Protein AF-A0A9P6SZC8-F1 (afdb_monomer_lite)

Structure (mmCIF, N/CA/C/O backbone):
data_AF-A0A9P6SZC8-F1
#
_entry.id   AF-A0A9P6SZC8-F1
#
loop_
_atom_site.group_PDB
_atom_site.id
_atom_site.type_symbol
_atom_site.label_atom_id
_atom_site.label_alt_id
_atom_site.label_comp_id
_atom_site.label_asym_id
_atom_site.label_entity_id
_atom_site.label_seq_id
_atom_site.pdbx_PDB_ins_code
_atom_site.Cartn_x
_atom_site.Cartn_y
_atom_site.Cartn_z
_atom_site.occupancy
_atom_site.B_iso_or_equiv
_atom_site.auth_seq_id
_atom_site.auth_comp_id
_atom_site.auth_asym_id
_atom_site.auth_atom_id
_atom_site.pdbx_PDB_model_num
ATOM 1 N N . MET A 1 1 ? -13.248 -39.095 16.289 1.00 42.41 1 MET A N 1
ATOM 2 C CA . MET A 1 1 ? -14.103 -38.021 16.845 1.00 42.41 1 MET A CA 1
ATOM 3 C C . MET A 1 1 ? -13.452 -36.671 16.579 1.00 42.41 1 MET A C 1
ATOM 5 O O . MET A 1 1 ? -12.540 -36.272 17.293 1.00 42.41 1 MET A O 1
ATOM 9 N N . THR A 1 2 ? -13.858 -35.987 15.513 1.00 51.94 2 THR A N 1
ATOM 10 C CA . THR A 1 2 ? -13.395 -34.629 15.197 1.00 51.94 2 THR A CA 1
ATOM 11 C C . THR A 1 2 ? -14.067 -33.643 16.148 1.00 51.94 2 THR A C 1
ATOM 13 O O . THR A 1 2 ? -15.279 -33.448 16.085 1.00 51.94 2 THR A O 1
ATOM 16 N N . LYS A 1 3 ? -13.295 -33.041 17.061 1.00 58.94 3 LYS A N 1
ATOM 17 C CA . LYS A 1 3 ? -13.777 -31.956 17.925 1.00 58.94 3 LYS A CA 1
ATOM 18 C C . LYS A 1 3 ? -14.206 -30.800 17.020 1.00 58.94 3 LYS A C 1
ATOM 20 O O . LYS A 1 3 ? -13.352 -30.184 16.386 1.00 58.94 3 LYS A O 1
ATOM 25 N N . GLN A 1 4 ? -15.507 -30.530 16.928 1.00 57.62 4 GLN A N 1
ATOM 26 C CA . GLN A 1 4 ? -15.998 -29.333 16.250 1.00 57.62 4 GLN A CA 1
ATOM 27 C C . GLN A 1 4 ? -15.396 -28.120 16.965 1.00 57.62 4 GLN A C 1
ATOM 29 O O . GLN A 1 4 ? -15.674 -27.883 18.143 1.00 57.62 4 GLN A O 1
ATOM 34 N N . LYS A 1 5 ? -14.501 -27.397 16.282 1.00 70.44 5 LYS A N 1
ATOM 35 C CA . LYS A 1 5 ? -13.955 -26.139 16.792 1.00 70.44 5 LYS A CA 1
ATOM 36 C C . LYS A 1 5 ? -15.124 -25.165 16.895 1.00 70.44 5 LYS A C 1
ATOM 38 O O . LYS A 1 5 ? -15.674 -24.767 15.875 1.00 70.44 5 LYS A O 1
ATOM 43 N N . LYS A 1 6 ? -15.529 -24.834 18.123 1.00 78.12 6 LYS A N 1
ATOM 44 C CA . LYS A 1 6 ? -16.537 -23.799 18.361 1.00 78.12 6 LYS A CA 1
ATOM 45 C C . LYS A 1 6 ? -16.001 -22.484 17.809 1.00 78.12 6 LYS A C 1
ATOM 47 O O . LYS A 1 6 ? -14.906 -22.067 18.184 1.00 78.12 6 LYS A O 1
ATOM 52 N N . THR A 1 7 ? -16.760 -21.870 16.913 1.00 82.38 7 THR A N 1
ATOM 53 C CA . THR A 1 7 ? -16.445 -20.550 16.375 1.00 82.38 7 THR A CA 1
ATOM 54 C C . THR A 1 7 ? -16.463 -19.544 17.527 1.00 82.38 7 THR A C 1
ATOM 56 O O . THR A 1 7 ? -17.431 -19.542 18.295 1.00 82.38 7 THR A O 1
ATOM 59 N N . PRO A 1 8 ? -15.418 -18.720 17.699 1.00 86.69 8 PRO A N 1
ATOM 60 C CA . PRO A 1 8 ? -15.398 -17.724 18.760 1.00 86.69 8 PRO A CA 1
ATOM 61 C C . PRO A 1 8 ? -16.578 -16.756 18.643 1.00 86.69 8 PRO A C 1
ATOM 63 O O . PRO A 1 8 ? -16.976 -16.376 17.541 1.00 86.69 8 PRO A O 1
ATOM 66 N N . GLN A 1 9 ? -17.133 -16.335 19.781 1.00 88.00 9 GLN A N 1
ATOM 67 C CA . GLN A 1 9 ? -18.348 -15.510 19.838 1.00 88.00 9 GLN A CA 1
ATOM 68 C C . GLN A 1 9 ? -18.196 -14.153 19.127 1.00 88.00 9 GLN A C 1
ATOM 70 O O . GLN A 1 9 ? -19.183 -13.564 18.692 1.00 88.00 9 GLN A O 1
ATOM 75 N N . TRP A 1 10 ? -16.965 -13.665 18.986 1.00 91.75 10 TRP A N 1
ATOM 76 C CA . TRP A 1 10 ? -16.650 -12.402 18.332 1.00 91.75 10 TRP A CA 1
ATOM 77 C C . TRP A 1 10 ? -16.627 -12.474 16.797 1.00 91.75 10 TRP A C 1
ATOM 79 O O . TRP A 1 10 ? -16.791 -11.442 16.150 1.00 91.75 10 TRP A O 1
ATOM 89 N N . TYR A 1 11 ? -16.478 -13.661 16.195 1.00 90.81 11 TYR A N 1
ATOM 90 C CA . TYR A 1 11 ? -16.339 -13.818 14.736 1.00 90.81 11 TYR A CA 1
ATOM 91 C C . TYR A 1 11 ? -17.471 -13.160 13.926 1.00 90.81 11 TYR A C 1
ATOM 93 O O . TYR A 1 11 ? -17.174 -12.435 12.979 1.00 90.81 11 TYR A O 1
ATOM 101 N N . PRO A 1 12 ? -18.767 -13.336 14.264 1.00 91.06 12 PRO A N 1
ATOM 102 C CA . PRO A 1 12 ? -19.846 -12.725 13.487 1.00 91.06 12 PRO A CA 1
ATOM 103 C C . PRO A 1 12 ? -19.770 -11.195 13.425 1.00 91.06 12 PRO A C 1
ATOM 105 O O . PRO A 1 12 ? -20.182 -10.597 12.435 1.00 91.06 12 PRO A O 1
ATOM 108 N N . GLY A 1 13 ? -19.215 -10.558 14.462 1.00 87.50 13 GLY A N 1
ATOM 109 C CA . GLY A 1 13 ? -19.074 -9.104 14.535 1.00 87.50 13 GLY A CA 1
ATOM 110 C C . GLY A 1 13 ? -18.002 -8.530 13.605 1.00 87.50 13 GLY A C 1
ATOM 111 O O . GLY A 1 13 ? -18.011 -7.326 13.362 1.00 87.50 13 GLY A O 1
ATOM 112 N N . THR A 1 14 ? -17.099 -9.360 13.073 1.00 92.12 14 THR A N 1
ATOM 113 C CA . THR A 1 14 ? -16.029 -8.928 12.159 1.00 92.12 14 THR A CA 1
ATOM 114 C C . THR A 1 14 ? -16.310 -9.256 10.692 1.00 92.12 14 THR A C 1
ATOM 116 O O . THR A 1 14 ? -15.631 -8.723 9.819 1.00 92.12 14 THR A O 1
ATOM 119 N N . LEU A 1 15 ? -17.337 -10.063 10.393 1.00 92.94 15 LEU A N 1
ATOM 120 C CA . LEU A 1 15 ? -17.690 -10.469 9.023 1.00 92.94 15 LEU A CA 1
ATOM 121 C C . LEU A 1 15 ? -18.067 -9.296 8.112 1.00 92.94 15 LEU A C 1
ATOM 123 O O . LEU A 1 15 ? -17.792 -9.335 6.918 1.00 92.94 15 LEU A O 1
ATOM 127 N N . ASN A 1 16 ? -18.683 -8.258 8.679 1.00 90.81 16 ASN A N 1
ATOM 128 C CA . ASN A 1 16 ? -19.142 -7.085 7.932 1.00 90.81 16 ASN A CA 1
ATOM 129 C C . ASN A 1 16 ? -18.084 -5.975 7.850 1.00 90.81 16 ASN A C 1
ATOM 131 O O . ASN A 1 16 ? -18.367 -4.892 7.340 1.00 90.81 16 ASN A O 1
ATOM 135 N N . LEU A 1 17 ? -16.886 -6.206 8.396 1.00 94.88 17 LEU A N 1
ATOM 136 C CA . LEU A 1 17 ? -15.803 -5.238 8.319 1.00 94.88 17 LEU A CA 1
ATOM 137 C C . LEU A 1 17 ? -15.155 -5.265 6.931 1.00 94.88 17 LEU A C 1
ATOM 139 O O . LEU A 1 17 ? -15.055 -6.328 6.309 1.00 94.88 17 LEU A O 1
ATOM 143 N N . PRO A 1 18 ? -14.651 -4.117 6.455 1.00 94.06 18 PRO A N 1
ATOM 144 C CA . PRO A 1 18 ? -13.810 -4.107 5.271 1.00 94.06 18 PRO A CA 1
ATOM 145 C C . PRO A 1 18 ? -12.584 -4.990 5.509 1.00 94.06 18 PRO A C 1
ATOM 147 O O . PRO A 1 18 ? -12.016 -5.005 6.602 1.00 94.06 18 PRO A O 1
ATOM 150 N N . ASN A 1 19 ? -12.210 -5.766 4.491 1.00 94.06 19 ASN A N 1
ATOM 151 C CA . ASN A 1 19 ? -11.124 -6.744 4.575 1.00 94.06 19 ASN A CA 1
ATOM 152 C C . ASN A 1 19 ? -11.273 -7.697 5.780 1.00 94.06 19 ASN A C 1
ATOM 154 O O . ASN A 1 19 ? -10.295 -8.018 6.458 1.00 94.06 19 ASN A O 1
ATOM 158 N N . ALA A 1 20 ? -12.504 -8.177 6.027 1.00 94.94 20 ALA A N 1
ATOM 159 C CA . ALA A 1 20 ? -12.869 -9.096 7.114 1.00 94.94 20 ALA A CA 1
ATOM 160 C C . ALA A 1 20 ? -11.879 -10.261 7.305 1.00 94.94 20 ALA A C 1
ATOM 162 O O . ALA A 1 20 ? -11.627 -10.689 8.428 1.00 94.94 20 ALA A O 1
ATOM 163 N N . GLN A 1 21 ? -11.272 -10.737 6.215 1.00 96.00 21 GLN A N 1
ATOM 164 C CA . GLN A 1 21 ? -10.255 -11.792 6.197 1.00 96.00 21 GLN A CA 1
ATOM 165 C C . GLN A 1 21 ? -9.099 -11.534 7.177 1.00 96.00 21 GLN A C 1
ATOM 167 O O . GLN A 1 21 ? -8.671 -12.470 7.848 1.00 96.00 21 GLN A O 1
ATOM 172 N N . TYR A 1 22 ? -8.643 -10.284 7.321 1.00 96.75 22 TYR A N 1
ATOM 173 C CA . TYR A 1 22 ? -7.619 -9.921 8.304 1.00 96.75 22 TYR A CA 1
ATOM 174 C C . TYR A 1 22 ? -8.085 -10.258 9.725 1.00 96.75 22 TYR A C 1
ATOM 176 O O . TYR A 1 22 ? -7.421 -10.996 10.452 1.00 96.75 22 TYR A O 1
ATOM 184 N N . PHE A 1 23 ? -9.269 -9.778 10.102 1.00 95.81 23 PHE A N 1
ATOM 185 C CA . PHE A 1 23 ? -9.812 -9.958 11.446 1.00 95.81 23 PHE A CA 1
ATOM 186 C C . PHE A 1 23 ? -10.148 -11.421 11.744 1.00 95.81 23 PHE A C 1
ATOM 188 O O . PHE A 1 23 ? -9.949 -11.884 12.862 1.00 95.81 23 PHE A O 1
ATOM 195 N N . LEU A 1 24 ? -10.624 -12.161 10.742 1.00 93.75 24 LEU A N 1
ATOM 196 C CA . LEU A 1 24 ? -10.920 -13.591 10.855 1.00 93.75 24 LEU A CA 1
ATOM 197 C C . LEU A 1 24 ? -9.653 -14.450 10.953 1.00 93.75 24 LEU A C 1
ATOM 199 O O . LEU A 1 24 ? -9.710 -15.557 11.481 1.00 93.75 24 LEU A O 1
ATOM 203 N N . SER A 1 25 ? -8.517 -13.958 10.449 1.00 93.06 25 SER A N 1
ATOM 204 C CA . SER A 1 25 ? -7.229 -14.653 10.559 1.00 93.06 25 SER A CA 1
ATOM 205 C C . SER A 1 25 ? -6.593 -14.532 11.948 1.00 93.06 25 SER A C 1
ATOM 207 O O . SER A 1 25 ? -5.746 -15.352 12.310 1.00 93.06 25 SER A O 1
ATOM 209 N N . ALA A 1 26 ? -7.006 -13.539 12.742 1.00 92.00 26 ALA A N 1
ATOM 210 C CA . ALA A 1 26 ? -6.496 -13.354 14.092 1.00 92.00 26 ALA A CA 1
ATOM 211 C C . ALA A 1 26 ? -7.027 -14.430 15.049 1.00 92.00 26 ALA A C 1
ATOM 213 O O . ALA A 1 26 ? -8.151 -14.925 14.923 1.00 92.00 26 ALA A O 1
ATOM 214 N N . LYS A 1 27 ? -6.213 -14.770 16.052 1.00 90.94 27 LYS A N 1
ATOM 215 C CA . LYS A 1 27 ? -6.625 -15.688 17.122 1.00 90.94 27 LYS A CA 1
ATOM 216 C C . LYS A 1 27 ? -7.455 -14.970 18.183 1.00 90.94 27 LYS A C 1
ATOM 218 O O . LYS A 1 27 ? -8.391 -15.567 18.710 1.00 90.94 27 LYS A O 1
ATOM 223 N N . ASP A 1 28 ? -7.122 -13.712 18.463 1.00 94.12 28 ASP A N 1
ATOM 224 C CA . ASP A 1 28 ? -7.756 -12.870 19.476 1.00 94.12 28 ASP A CA 1
ATOM 225 C C . ASP A 1 28 ? -7.985 -11.448 18.911 1.00 94.12 28 ASP A C 1
ATOM 227 O O . ASP A 1 28 ? -7.092 -10.903 18.255 1.00 94.12 28 ASP A O 1
ATOM 231 N N . PRO A 1 29 ? -9.139 -10.795 19.162 1.00 95.12 29 PRO A N 1
ATOM 232 C CA . PRO A 1 29 ? -9.355 -9.383 18.834 1.00 95.12 29 PRO A CA 1
ATOM 233 C C . PRO A 1 29 ? -8.318 -8.410 19.415 1.00 95.12 29 PRO A C 1
ATOM 235 O O . PRO A 1 29 ? -8.142 -7.293 18.916 1.00 95.12 29 PRO A O 1
ATOM 238 N N . ARG A 1 30 ? -7.616 -8.808 20.478 1.00 94.62 30 ARG A N 1
ATOM 239 C CA . ARG A 1 30 ? -6.494 -8.054 21.052 1.00 94.62 30 ARG A CA 1
ATOM 240 C C . ARG A 1 30 ? -5.298 -7.957 20.107 1.00 94.62 30 ARG A C 1
ATOM 242 O O . ARG A 1 30 ? -4.541 -6.997 20.224 1.00 94.62 30 ARG A O 1
ATOM 249 N N . ASP A 1 31 ? -5.180 -8.868 19.145 1.00 95.81 31 ASP A N 1
ATOM 250 C CA . ASP A 1 31 ? -4.096 -8.886 18.159 1.00 95.81 31 ASP A CA 1
ATOM 251 C C . ASP A 1 31 ? -4.341 -7.925 16.985 1.00 95.81 31 ASP A C 1
ATOM 253 O O . ASP A 1 31 ? -3.455 -7.718 16.157 1.00 95.81 31 ASP A O 1
ATOM 257 N N . PHE A 1 32 ? -5.531 -7.319 16.885 1.00 97.00 32 PHE A N 1
ATOM 258 C CA . PHE A 1 32 ? -5.810 -6.346 15.830 1.00 97.00 32 PHE A CA 1
ATOM 259 C C . PHE A 1 32 ? -4.865 -5.144 15.956 1.00 97.00 32 PHE A C 1
ATOM 261 O O . PHE A 1 32 ? -4.759 -4.528 17.012 1.00 97.00 32 PHE A O 1
ATOM 268 N N . ASP A 1 33 ? -4.191 -4.764 14.882 1.00 96.81 33 ASP A N 1
ATOM 269 C CA . ASP A 1 33 ? -3.285 -3.619 14.864 1.00 96.81 33 ASP A CA 1
ATOM 270 C C . ASP A 1 33 ? -3.337 -2.969 13.484 1.00 96.81 33 ASP A C 1
ATOM 272 O O . ASP A 1 33 ? -3.436 -3.649 12.464 1.00 96.81 33 ASP A O 1
ATOM 276 N N . TYR A 1 34 ? -3.298 -1.638 13.441 1.00 96.88 34 TYR A N 1
ATOM 277 C CA . TYR A 1 34 ? -3.428 -0.926 12.174 1.00 96.88 34 TYR A CA 1
ATOM 278 C C . TYR A 1 34 ? -2.242 -1.172 11.238 1.00 96.88 34 TYR A C 1
ATOM 280 O O . TYR A 1 34 ? -2.439 -1.323 10.040 1.00 96.88 34 TYR A O 1
ATOM 288 N N . VAL A 1 35 ? -1.013 -1.247 11.750 1.00 96.56 35 VAL A N 1
ATOM 289 C CA . VAL A 1 35 ? 0.167 -1.514 10.916 1.00 96.56 35 VAL A CA 1
ATOM 290 C C . VAL A 1 35 ? 0.140 -2.956 10.410 1.00 96.56 35 VAL A C 1
ATOM 292 O O . VAL A 1 35 ? 0.442 -3.203 9.241 1.00 96.56 35 VAL A O 1
ATOM 295 N N . ALA A 1 36 ? -0.301 -3.905 11.241 1.00 96.62 36 ALA A N 1
ATOM 296 C CA . ALA A 1 36 ? -0.519 -5.284 10.803 1.00 96.62 36 ALA A CA 1
ATOM 297 C C . ALA A 1 36 ? -1.624 -5.378 9.732 1.00 96.62 36 ALA A C 1
ATOM 299 O O . ALA A 1 36 ? -1.456 -6.078 8.735 1.00 96.62 36 ALA A O 1
ATOM 300 N N . TYR A 1 37 ? -2.715 -4.622 9.891 1.00 97.12 37 TYR A N 1
ATOM 301 C CA . TYR A 1 37 ? -3.777 -4.496 8.891 1.00 97.12 37 TYR A CA 1
ATOM 302 C C . TYR A 1 37 ? -3.253 -3.938 7.561 1.00 97.12 37 TYR A C 1
ATOM 304 O O . TYR A 1 37 ? -3.511 -4.512 6.505 1.00 97.12 37 TYR A O 1
ATOM 312 N N . LEU A 1 38 ? -2.455 -2.867 7.605 1.00 96.81 38 LEU A N 1
ATOM 313 C CA . LEU A 1 38 ? -1.814 -2.296 6.418 1.00 96.81 38 LEU A CA 1
ATOM 314 C C . LEU A 1 38 ? -0.877 -3.297 5.733 1.00 96.81 38 LEU A C 1
ATOM 316 O O . LEU A 1 38 ? -0.875 -3.415 4.512 1.00 96.81 38 LEU A O 1
ATOM 320 N N . THR A 1 39 ? -0.122 -4.064 6.515 1.00 96.00 39 THR A N 1
ATOM 321 C CA . THR A 1 39 ? 0.760 -5.115 5.988 1.00 96.00 39 THR A CA 1
ATOM 322 C C . THR A 1 39 ? -0.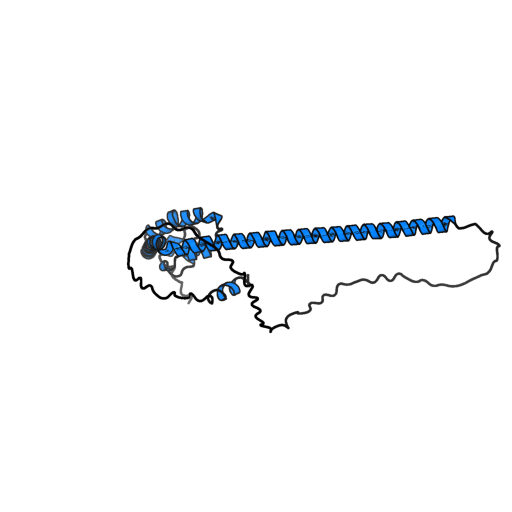036 -6.231 5.304 1.00 96.00 39 THR A C 1
ATOM 324 O O . THR A 1 39 ? 0.411 -6.777 4.296 1.00 96.00 39 THR A O 1
ATOM 327 N N . PHE A 1 40 ? -1.229 -6.553 5.815 1.00 96.69 40 PHE A N 1
ATOM 328 C CA . PHE A 1 40 ? -2.114 -7.558 5.231 1.00 96.69 40 PHE A CA 1
ATOM 329 C C . PHE A 1 40 ? -2.716 -7.101 3.897 1.00 96.69 40 PHE A C 1
ATOM 331 O O . PHE A 1 40 ? -2.636 -7.835 2.914 1.00 96.69 40 PHE A O 1
ATOM 338 N N . ILE A 1 41 ? -3.295 -5.895 3.843 1.00 96.00 41 ILE A N 1
ATOM 339 C CA . ILE A 1 41 ? -3.987 -5.412 2.634 1.00 96.00 41 ILE A CA 1
ATOM 340 C C . ILE A 1 41 ? -3.024 -4.904 1.551 1.00 96.00 41 ILE A C 1
ATOM 342 O O . ILE A 1 41 ? -3.441 -4.761 0.406 1.00 96.00 41 ILE A O 1
ATOM 346 N N . LYS A 1 42 ? -1.760 -4.620 1.909 1.00 95.94 42 LYS A N 1
ATOM 347 C CA . LYS A 1 42 ? -0.704 -4.116 1.011 1.00 95.94 42 LYS A CA 1
ATOM 348 C C . LYS A 1 42 ? -1.182 -2.931 0.151 1.00 95.94 42 LYS A C 1
ATOM 350 O O . LYS A 1 42 ? -1.216 -3.037 -1.076 1.00 95.94 42 LYS A O 1
ATOM 355 N N . PRO A 1 43 ? -1.598 -1.814 0.773 1.00 96.94 43 PRO A N 1
ATOM 356 C CA . PRO A 1 43 ? -2.093 -0.672 0.025 1.00 96.94 43 PRO A CA 1
ATOM 357 C C . PRO A 1 43 ? -0.939 0.012 -0.711 1.00 96.94 43 PRO A C 1
ATOM 359 O O . PRO A 1 43 ? 0.222 -0.148 -0.339 1.00 96.94 43 PRO A O 1
ATOM 362 N N . SER A 1 44 ? -1.277 0.837 -1.697 1.00 96.88 44 SER A N 1
ATOM 363 C CA . SER A 1 44 ? -0.335 1.804 -2.263 1.00 96.88 44 SER A CA 1
ATOM 364 C C . SER A 1 44 ? -0.264 3.081 -1.425 1.00 96.88 44 SER A C 1
ATOM 366 O O . SER A 1 44 ? -1.228 3.443 -0.739 1.00 96.88 44 SER A O 1
ATOM 368 N N . SER A 1 45 ? 0.836 3.831 -1.524 1.00 96.12 45 SER A N 1
ATOM 369 C CA . SER A 1 45 ? 1.014 5.109 -0.812 1.00 96.12 45 SER A CA 1
ATOM 370 C C . SER A 1 45 ? -0.096 6.125 -1.123 1.00 96.12 45 SER A C 1
ATOM 372 O O . SER A 1 45 ? -0.500 6.912 -0.265 1.00 96.12 45 SER A O 1
ATOM 374 N N . ARG A 1 46 ? -0.669 6.058 -2.330 1.00 95.88 46 ARG A N 1
ATOM 375 C CA . ARG A 1 46 ? -1.774 6.917 -2.791 1.00 95.88 46 ARG A CA 1
ATOM 376 C C . ARG A 1 46 ? -3.088 6.654 -2.056 1.00 95.88 46 ARG A C 1
ATOM 378 O O . ARG A 1 46 ? -3.918 7.552 -1.952 1.00 95.88 46 ARG A O 1
ATOM 385 N N . GLN A 1 47 ? -3.271 5.445 -1.529 1.00 96.62 47 GLN A N 1
ATOM 386 C CA . GLN A 1 47 ? -4.491 5.023 -0.836 1.00 96.62 47 GLN A CA 1
ATOM 387 C C . GLN A 1 47 ? -4.493 5.385 0.656 1.00 96.62 47 GLN A C 1
ATOM 389 O O . GLN A 1 47 ? -5.464 5.088 1.352 1.00 96.62 47 GLN A O 1
ATOM 394 N N . LEU A 1 48 ? -3.448 6.060 1.157 1.00 96.00 48 LEU A N 1
ATOM 395 C CA . LEU A 1 48 ? -3.301 6.440 2.565 1.00 96.00 48 LEU A CA 1
ATOM 396 C C . LEU A 1 48 ? -4.567 7.065 3.149 1.00 96.00 48 LEU A C 1
ATOM 398 O O . LEU A 1 48 ? -5.010 6.674 4.231 1.00 96.00 48 LEU A O 1
ATOM 402 N N . ARG A 1 49 ? -5.155 8.036 2.440 1.00 96.88 49 ARG A N 1
ATOM 403 C CA . ARG A 1 49 ? -6.338 8.764 2.912 1.00 96.88 49 ARG A CA 1
ATOM 404 C C . ARG A 1 49 ? -7.551 7.848 3.033 1.00 96.88 49 ARG A C 1
ATOM 406 O O . ARG A 1 49 ? -8.244 7.907 4.049 1.00 96.88 49 ARG A O 1
ATOM 413 N N . ASP A 1 50 ? -7.794 7.026 2.021 1.00 97.38 50 ASP A N 1
ATOM 414 C CA . ASP A 1 50 ? -8.991 6.192 1.932 1.00 97.38 50 ASP A CA 1
ATOM 415 C C . ASP A 1 50 ? -8.939 5.071 2.967 1.00 97.38 50 ASP A C 1
ATOM 417 O O . ASP A 1 50 ? -9.860 4.937 3.772 1.00 97.38 50 ASP A O 1
ATOM 421 N N . VAL A 1 51 ? -7.806 4.367 3.047 1.00 97.12 51 VAL A N 1
ATOM 422 C CA . VAL A 1 51 ? -7.574 3.297 4.029 1.00 97.12 51 VAL A CA 1
ATOM 423 C C . VAL A 1 51 ? -7.633 3.838 5.458 1.00 97.12 51 VAL A C 1
ATOM 425 O O . VAL A 1 51 ? -8.283 3.253 6.326 1.00 97.12 51 VAL A O 1
ATOM 428 N N . THR A 1 52 ? -7.015 4.995 5.713 1.00 96.81 52 THR A N 1
ATOM 429 C CA . THR A 1 52 ? -7.074 5.636 7.036 1.00 96.81 52 THR A CA 1
ATOM 430 C C . THR A 1 52 ? -8.500 6.058 7.389 1.00 96.81 52 THR A C 1
ATOM 432 O O . THR A 1 52 ? -8.944 5.874 8.524 1.00 96.81 52 THR A O 1
ATOM 435 N N . SER A 1 53 ? -9.240 6.623 6.432 1.00 97.62 53 SER A N 1
ATOM 436 C CA . SER A 1 53 ? -10.630 7.028 6.640 1.00 97.62 53 SER A CA 1
ATOM 437 C C . SER A 1 53 ? -11.520 5.822 6.935 1.00 97.62 53 SER A C 1
ATOM 439 O O . SER A 1 53 ? -12.330 5.887 7.855 1.00 97.62 53 SER A O 1
ATOM 441 N N . GLU A 1 54 ? -11.364 4.726 6.198 1.00 97.44 54 GLU A N 1
ATOM 442 C CA . GLU A 1 54 ? -12.094 3.477 6.419 1.00 97.44 54 GLU A CA 1
ATOM 443 C C . GLU A 1 54 ? -11.808 2.892 7.809 1.00 97.44 54 GLU A C 1
ATOM 445 O O . GLU A 1 54 ? -12.732 2.547 8.551 1.00 97.44 54 GLU A O 1
ATOM 450 N N . TRP A 1 55 ? -10.538 2.865 8.216 1.00 97.38 55 TRP A N 1
ATOM 451 C CA . TRP A 1 55 ? -10.150 2.392 9.542 1.00 97.38 55 TRP A CA 1
ATOM 452 C C . TRP A 1 55 ? -10.812 3.200 10.667 1.00 97.38 55 TRP A C 1
ATOM 454 O O . TRP A 1 55 ? -11.380 2.643 11.610 1.00 97.38 55 TRP A O 1
ATOM 464 N N . LEU A 1 56 ? -10.781 4.529 10.551 1.00 97.62 56 LEU A N 1
ATOM 465 C CA . LEU A 1 56 ? -11.283 5.434 11.582 1.00 97.62 56 LEU A CA 1
ATOM 466 C C . LEU A 1 56 ? -12.806 5.558 11.618 1.00 97.62 56 LEU A C 1
ATOM 468 O O . LEU A 1 56 ? -13.370 5.739 12.696 1.00 97.62 56 LEU A O 1
ATOM 472 N N . LYS A 1 57 ? -13.469 5.511 10.461 1.00 97.56 57 LYS A N 1
ATOM 473 C CA . LYS A 1 57 ? -14.916 5.751 10.355 1.00 97.56 57 LYS A CA 1
ATOM 474 C C . LYS A 1 57 ? -15.738 4.472 10.340 1.00 97.56 57 LYS A C 1
ATOM 476 O O . LYS A 1 57 ? -16.901 4.517 10.727 1.00 97.56 57 LYS A O 1
ATOM 481 N N . THR A 1 58 ? -15.142 3.355 9.935 1.00 97.12 58 THR A N 1
ATOM 482 C CA . THR A 1 58 ? -15.856 2.086 9.781 1.00 97.12 58 THR A CA 1
ATOM 483 C C . THR A 1 58 ? -15.346 1.057 10.774 1.00 97.12 58 THR A C 1
ATOM 485 O O . THR A 1 58 ? -16.117 0.607 11.621 1.00 97.12 58 THR A O 1
ATOM 488 N N . VAL A 1 59 ? -14.054 0.716 10.731 1.00 97.44 59 VAL A N 1
ATOM 489 C CA . VAL A 1 59 ? -13.508 -0.394 11.532 1.00 97.44 59 VAL A CA 1
ATOM 490 C C . VAL A 1 59 ? -13.610 -0.114 13.027 1.00 97.44 59 VAL A C 1
ATOM 492 O O . VAL A 1 59 ? -14.293 -0.846 13.744 1.00 97.44 59 VAL A O 1
ATOM 495 N N . ILE A 1 60 ? -12.973 0.959 13.509 1.00 97.31 60 ILE A N 1
ATOM 496 C CA . ILE A 1 60 ? -12.964 1.278 14.942 1.00 97.31 60 ILE A CA 1
ATOM 497 C C . ILE A 1 60 ? -14.393 1.461 15.489 1.00 97.31 60 ILE A C 1
ATOM 499 O O . ILE A 1 60 ? -14.710 0.834 16.504 1.00 97.31 60 ILE A O 1
ATOM 503 N N . PRO A 1 61 ? -15.286 2.255 14.862 1.00 97.62 61 PRO A N 1
ATOM 504 C CA . PRO A 1 61 ? -16.642 2.437 15.376 1.00 97.62 61 PRO A CA 1
ATOM 505 C C . PRO A 1 61 ? -17.460 1.145 15.408 1.00 97.62 61 PRO A C 1
ATOM 507 O O . PRO A 1 61 ? -18.158 0.902 16.390 1.00 97.62 61 PRO A O 1
ATOM 510 N N . THR A 1 62 ? -17.338 0.287 14.392 1.00 96.75 62 THR A N 1
ATOM 511 C CA . THR A 1 62 ? -18.049 -1.002 14.357 1.00 96.75 62 THR A CA 1
ATOM 512 C C . THR A 1 62 ? -17.592 -1.917 15.491 1.00 96.75 62 THR A C 1
ATOM 514 O O . THR A 1 62 ? -18.424 -2.499 16.185 1.00 96.75 62 THR A O 1
ATOM 517 N N . LEU A 1 63 ? -16.280 -1.989 15.748 1.00 96.88 63 LEU A N 1
ATOM 518 C CA . LEU A 1 63 ? -15.734 -2.758 16.868 1.00 96.88 63 LEU A CA 1
ATOM 519 C C . LEU A 1 63 ? -16.223 -2.215 18.219 1.00 96.88 63 LEU A C 1
ATOM 521 O O . LEU A 1 63 ? -16.702 -2.978 19.056 1.00 96.88 63 LEU A O 1
ATOM 525 N N . LYS A 1 64 ? -16.184 -0.891 18.415 1.00 96.56 64 LYS A N 1
ATOM 526 C CA . LYS A 1 64 ? -16.639 -0.234 19.656 1.00 96.56 64 LYS A CA 1
ATOM 527 C C . LYS A 1 64 ? -18.127 -0.425 19.933 1.00 96.56 64 LYS A C 1
ATOM 529 O O . LYS A 1 64 ? -18.516 -0.584 21.085 1.00 96.56 64 LYS A O 1
ATOM 534 N N . ASN A 1 65 ? -18.952 -0.414 18.893 1.00 96.12 65 ASN A N 1
ATOM 535 C CA . ASN A 1 65 ? -20.400 -0.558 19.024 1.00 96.12 65 ASN A CA 1
ATOM 536 C C . ASN A 1 65 ? -20.855 -2.025 19.007 1.00 96.12 65 ASN A C 1
ATOM 538 O O . ASN A 1 65 ? -22.053 -2.301 19.045 1.00 96.12 65 ASN A O 1
ATOM 542 N N . SER A 1 66 ? -19.917 -2.975 18.967 1.00 95.12 66 SER A N 1
ATOM 543 C CA . SER A 1 66 ? -20.232 -4.397 18.959 1.00 95.12 66 SER A CA 1
ATOM 544 C C . SER A 1 66 ? -20.917 -4.841 20.264 1.00 95.12 66 SER A C 1
ATOM 546 O O . SER A 1 66 ? -20.526 -4.414 21.364 1.00 95.12 66 SER A O 1
ATOM 548 N N . PRO A 1 67 ? -21.912 -5.748 20.190 1.00 93.94 67 PRO A N 1
ATOM 549 C CA . PRO A 1 67 ? -22.483 -6.381 21.377 1.00 93.94 67 PRO A CA 1
ATOM 550 C C . PRO A 1 67 ? -21.473 -7.296 22.088 1.00 93.94 67 PRO A C 1
ATOM 552 O O . PRO A 1 67 ? -21.632 -7.566 23.276 1.00 93.94 67 PRO A O 1
ATOM 555 N N . CYS A 1 68 ? -20.419 -7.743 21.396 1.00 94.88 68 CYS A N 1
ATOM 556 C CA . CYS A 1 68 ? -19.359 -8.561 21.974 1.00 94.88 68 CYS A CA 1
ATOM 557 C C . CYS A 1 68 ? -18.372 -7.697 22.775 1.00 94.88 68 CYS A C 1
ATOM 559 O O . CYS A 1 68 ? -17.796 -6.744 22.245 1.00 94.88 68 CYS A O 1
ATOM 561 N N . GLN A 1 69 ? -18.151 -8.055 24.043 1.00 95.38 69 GLN A N 1
ATOM 562 C CA . GLN A 1 69 ? -17.251 -7.325 24.938 1.00 95.38 69 GLN A CA 1
ATOM 563 C C . GLN A 1 69 ? -15.809 -7.289 24.412 1.00 95.38 69 GLN A C 1
ATOM 565 O O . GLN A 1 69 ? -15.199 -6.226 24.406 1.00 95.38 69 GLN A O 1
ATOM 570 N N . GLU A 1 70 ? -15.292 -8.411 23.910 1.00 95.69 70 GLU A N 1
ATOM 571 C CA . GLU A 1 70 ? -13.914 -8.520 23.406 1.00 95.69 70 GLU A CA 1
ATOM 572 C C . GLU A 1 70 ? -13.659 -7.559 22.233 1.00 95.69 70 GLU A C 1
ATOM 574 O O . GLU A 1 70 ? -12.648 -6.856 22.198 1.00 95.69 70 GLU A O 1
ATOM 579 N N . LEU A 1 71 ? -14.615 -7.456 21.302 1.00 96.56 71 LEU A N 1
ATOM 580 C CA . LEU A 1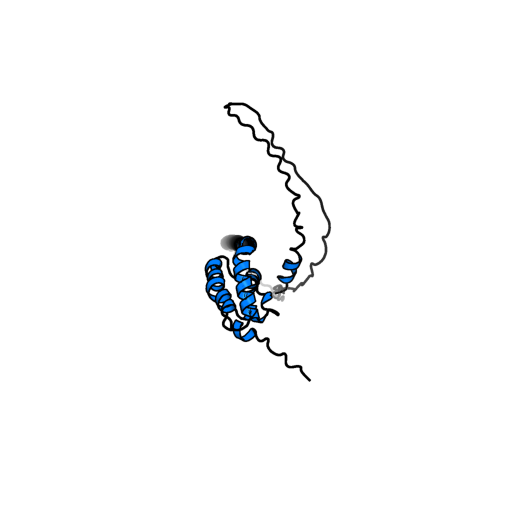 71 ? -14.535 -6.513 20.181 1.00 96.56 71 LEU A CA 1
ATOM 581 C C . LEU A 1 71 ? -14.643 -5.060 20.643 1.00 96.56 71 LEU A C 1
ATOM 583 O O . LEU A 1 71 ? -13.937 -4.196 20.124 1.00 96.56 71 LEU A O 1
ATOM 587 N N . ARG A 1 72 ? -15.491 -4.784 21.637 1.00 97.25 72 ARG A N 1
ATOM 588 C CA . ARG A 1 72 ? -15.635 -3.444 22.214 1.00 97.25 72 ARG A CA 1
ATOM 589 C C . ARG A 1 72 ? -14.352 -2.989 22.901 1.00 97.25 72 ARG A C 1
ATOM 591 O O . ARG A 1 72 ? -13.912 -1.858 22.691 1.00 97.25 72 ARG A O 1
ATOM 598 N N . GLU A 1 73 ? -13.736 -3.869 23.687 1.00 97.56 73 GLU A N 1
ATOM 599 C CA . GLU A 1 73 ? -12.430 -3.642 24.308 1.00 97.56 73 GLU A CA 1
ATOM 600 C C . GLU A 1 73 ? -11.354 -3.392 23.246 1.00 97.56 73 GLU A C 1
ATOM 602 O O . GLU A 1 73 ? -10.618 -2.407 23.343 1.00 97.56 73 GLU A O 1
ATOM 607 N N . ALA A 1 74 ? -11.320 -4.210 22.188 1.00 97.12 74 ALA A N 1
ATOM 608 C CA . ALA A 1 74 ? -10.407 -4.022 21.066 1.00 97.12 74 ALA A CA 1
ATOM 609 C C . ALA A 1 74 ? -10.617 -2.666 20.372 1.00 97.12 74 ALA A C 1
ATOM 611 O O . ALA A 1 74 ? -9.656 -1.928 20.173 1.00 97.12 74 ALA A O 1
ATOM 612 N N . GLY A 1 75 ? -11.858 -2.279 20.067 1.00 97.44 75 GLY A N 1
ATOM 613 C CA . GLY A 1 75 ? -12.172 -0.988 19.448 1.00 97.44 75 GLY A CA 1
ATOM 614 C C . GLY A 1 75 ? -11.784 0.215 20.321 1.00 97.44 75 GLY A C 1
ATOM 615 O O . GLY A 1 75 ? -11.269 1.221 19.820 1.00 97.44 75 GLY A O 1
ATOM 616 N N . ASN A 1 76 ? -11.976 0.113 21.639 1.00 97.75 76 ASN A N 1
ATOM 617 C CA . ASN A 1 76 ? -11.546 1.141 22.588 1.00 97.75 76 ASN A CA 1
ATOM 618 C C . ASN A 1 76 ? -10.019 1.264 22.627 1.00 97.75 76 ASN A C 1
ATOM 620 O O . ASN A 1 76 ? -9.503 2.372 22.479 1.00 97.75 76 ASN A O 1
ATOM 624 N N . ARG A 1 77 ? -9.302 0.139 22.737 1.00 97.94 77 ARG A N 1
ATOM 625 C CA . ARG A 1 77 ? -7.833 0.098 22.679 1.00 97.94 77 ARG A CA 1
ATOM 626 C C . ARG A 1 77 ? -7.300 0.670 21.364 1.00 97.94 77 ARG A C 1
ATOM 628 O O . ARG A 1 77 ? -6.382 1.482 21.377 1.00 97.94 77 ARG A O 1
ATOM 635 N N . LEU A 1 78 ? -7.885 0.294 20.229 1.00 97.44 78 LEU A N 1
ATOM 636 C CA . LEU A 1 78 ? -7.469 0.792 18.915 1.00 97.44 78 LEU A CA 1
ATOM 637 C C . LEU A 1 78 ? -7.646 2.310 18.787 1.00 97.44 78 LEU A C 1
ATOM 639 O O . LEU A 1 78 ? -6.853 2.963 18.112 1.00 97.44 78 LEU A O 1
ATOM 643 N N . THR A 1 79 ? -8.635 2.896 19.469 1.00 97.06 79 THR A N 1
ATOM 644 C CA . THR A 1 79 ? -8.804 4.358 19.524 1.00 97.06 79 THR A CA 1
ATOM 645 C C . THR A 1 79 ? -7.632 5.025 20.250 1.00 97.06 79 THR A C 1
ATOM 647 O O . THR A 1 79 ? -7.079 6.011 19.761 1.00 97.06 79 THR A O 1
ATOM 650 N N . THR A 1 80 ? -7.221 4.495 21.404 1.00 96.56 80 THR A N 1
ATOM 651 C CA . THR A 1 80 ? -6.069 5.020 22.152 1.00 96.56 80 THR A CA 1
ATOM 652 C C . THR A 1 80 ? -4.764 4.795 21.398 1.00 96.56 80 THR A C 1
ATOM 654 O O . THR A 1 80 ? -3.969 5.727 21.266 1.00 96.56 80 THR A O 1
ATOM 657 N N . GLU A 1 81 ? -4.565 3.610 20.823 1.00 96.00 81 GLU A N 1
ATOM 658 C CA . GLU A 1 81 ? -3.397 3.292 19.995 1.00 96.00 81 GLU A CA 1
ATOM 659 C C . GLU A 1 81 ? -3.302 4.159 18.742 1.00 96.00 81 GLU A C 1
ATOM 661 O O . GLU A 1 81 ? -2.204 4.545 18.332 1.00 96.00 81 GLU A O 1
ATOM 666 N N . TRP A 1 82 ? -4.440 4.549 18.166 1.00 95.44 82 TRP A N 1
ATOM 667 C CA . TRP A 1 82 ? -4.449 5.525 17.090 1.00 95.44 82 TRP A CA 1
ATOM 668 C C . TRP A 1 82 ? -3.809 6.846 17.529 1.00 95.44 82 TRP A C 1
ATOM 670 O O . TRP A 1 82 ? -3.036 7.444 16.792 1.00 95.44 82 TRP A O 1
ATOM 680 N N . THR A 1 83 ? -4.029 7.313 18.749 1.00 93.62 83 THR A N 1
ATOM 681 C CA . THR A 1 83 ? -3.347 8.536 19.200 1.00 93.62 83 THR A CA 1
ATOM 682 C C . THR A 1 83 ? -1.887 8.291 19.589 1.00 93.62 83 THR A C 1
ATOM 684 O O . THR A 1 83 ? -1.020 9.074 19.204 1.00 93.62 83 THR A O 1
ATOM 687 N N . SER A 1 84 ? -1.582 7.189 20.281 1.00 94.94 84 SER A N 1
ATOM 688 C CA . SER A 1 84 ? -0.251 6.955 20.860 1.00 94.94 84 SER A CA 1
ATOM 689 C C . SER A 1 84 ? 0.787 6.431 19.863 1.00 94.94 84 SER A C 1
ATOM 691 O O . SER A 1 84 ? 1.944 6.839 19.914 1.00 94.94 84 SER A O 1
ATOM 693 N N . LYS A 1 85 ? 0.397 5.578 18.907 1.00 94.56 85 LYS A N 1
ATOM 694 C CA . LYS A 1 85 ? 1.309 4.955 17.929 1.00 94.56 85 LYS A CA 1
ATOM 695 C C . LYS A 1 85 ? 1.479 5.773 16.640 1.00 94.56 85 LYS A C 1
ATOM 697 O O . LYS A 1 85 ? 1.742 5.205 15.582 1.00 94.56 85 LYS A O 1
ATOM 702 N N . LYS A 1 86 ? 1.315 7.102 16.689 1.00 95.00 86 LYS A N 1
ATOM 703 C CA . LYS A 1 86 ? 1.374 7.961 15.489 1.00 95.00 86 LYS A CA 1
ATOM 704 C C . LYS A 1 86 ? 2.681 7.793 14.707 1.00 95.00 86 LYS A C 1
ATOM 706 O O . LYS A 1 86 ? 2.634 7.535 13.512 1.00 95.00 86 LYS A O 1
ATOM 711 N N . ALA A 1 87 ? 3.819 7.835 15.399 1.00 95.06 87 ALA A N 1
ATOM 712 C CA . ALA A 1 87 ? 5.136 7.719 14.774 1.00 95.06 87 ALA A CA 1
ATOM 713 C C . ALA A 1 87 ? 5.316 6.412 13.980 1.00 95.06 87 ALA A C 1
ATOM 715 O O . ALA A 1 87 ? 5.853 6.435 12.880 1.00 95.06 87 ALA A O 1
ATOM 716 N N . SER A 1 88 ? 4.826 5.282 14.502 1.00 94.69 88 SER A N 1
ATOM 717 C CA . SER A 1 88 ? 4.927 3.986 13.816 1.00 94.69 88 SER A CA 1
ATOM 718 C C . SER A 1 88 ? 4.096 3.945 12.530 1.00 94.69 88 SER A C 1
ATOM 720 O O . SER A 1 88 ? 4.552 3.403 11.526 1.00 94.69 88 SER A O 1
ATOM 722 N N . ARG A 1 89 ? 2.905 4.554 12.532 1.00 95.00 89 ARG A N 1
ATOM 723 C CA . ARG A 1 89 ? 2.065 4.635 11.330 1.00 95.00 89 ARG A CA 1
ATOM 724 C C . ARG A 1 89 ? 2.648 5.569 10.282 1.00 95.00 89 ARG A C 1
ATOM 726 O O . ARG A 1 89 ? 2.657 5.220 9.109 1.00 95.00 89 ARG A O 1
ATOM 733 N N . ASP A 1 90 ? 3.126 6.735 10.708 1.00 95.62 90 ASP A N 1
ATOM 734 C CA . ASP A 1 90 ? 3.743 7.709 9.806 1.00 95.62 90 ASP A CA 1
ATOM 735 C C . ASP A 1 90 ? 4.992 7.089 9.153 1.00 95.62 90 ASP A C 1
ATOM 737 O O . ASP A 1 90 ? 5.142 7.150 7.935 1.00 95.62 90 ASP A O 1
ATOM 741 N N . ALA A 1 91 ? 5.811 6.373 9.936 1.00 96.69 91 ALA A N 1
ATOM 742 C CA . ALA A 1 91 ? 6.967 5.639 9.430 1.00 96.69 91 ALA A CA 1
ATOM 743 C C . ALA A 1 91 ? 6.589 4.537 8.426 1.00 96.69 91 ALA A C 1
ATOM 745 O O . ALA A 1 91 ? 7.285 4.362 7.428 1.00 96.69 91 ALA A O 1
ATOM 746 N N . PHE A 1 92 ? 5.489 3.804 8.648 1.00 97.00 92 PHE A N 1
ATOM 747 C CA . PHE A 1 92 ? 5.008 2.813 7.680 1.00 97.00 92 PHE A CA 1
ATOM 748 C C . PHE A 1 92 ? 4.721 3.461 6.319 1.00 97.00 92 PHE A C 1
ATOM 750 O O . PHE A 1 92 ? 5.220 2.997 5.296 1.00 97.00 92 PHE A O 1
ATOM 757 N N . TRP A 1 93 ? 3.954 4.553 6.307 1.00 97.38 93 TRP A N 1
ATOM 758 C CA . TRP A 1 93 ? 3.567 5.230 5.070 1.00 97.38 93 TRP A CA 1
ATOM 759 C C . TRP A 1 93 ? 4.742 5.903 4.365 1.00 97.38 93 TRP A C 1
ATOM 761 O O . TRP A 1 93 ? 4.837 5.839 3.141 1.00 97.38 93 TRP A O 1
ATOM 771 N N . GLU A 1 94 ? 5.656 6.506 5.123 1.00 97.69 94 GLU A N 1
ATOM 772 C CA . GLU A 1 94 ? 6.881 7.084 4.574 1.00 97.69 94 GLU A CA 1
ATOM 773 C C . GLU A 1 94 ? 7.757 6.005 3.921 1.00 97.69 94 GLU A C 1
ATOM 775 O O . GLU A 1 94 ? 8.234 6.180 2.798 1.00 97.69 94 GLU A O 1
ATOM 780 N N . ASN A 1 95 ? 7.933 4.863 4.590 1.00 97.00 95 ASN A N 1
ATOM 781 C CA . ASN A 1 95 ? 8.708 3.748 4.052 1.00 97.00 95 ASN A CA 1
ATOM 782 C C . ASN A 1 95 ? 8.057 3.139 2.808 1.00 97.00 95 ASN A C 1
ATOM 784 O O . ASN A 1 95 ? 8.772 2.808 1.863 1.00 97.00 95 ASN A O 1
ATOM 788 N N . LEU A 1 96 ? 6.727 3.024 2.789 1.00 97.06 96 LEU A N 1
ATOM 789 C CA . LEU A 1 96 ? 5.981 2.550 1.626 1.00 97.06 96 LEU A CA 1
ATOM 790 C C . LEU A 1 96 ? 6.167 3.488 0.428 1.00 97.06 96 LEU A C 1
ATOM 792 O O . LEU A 1 96 ? 6.524 3.025 -0.650 1.00 97.06 96 LEU A O 1
ATOM 796 N N . ALA A 1 97 ? 6.012 4.801 0.623 1.00 97.00 97 ALA A N 1
ATOM 797 C CA . ALA A 1 97 ? 6.215 5.785 -0.440 1.00 97.00 97 ALA A CA 1
ATOM 798 C C . ALA A 1 97 ? 7.645 5.730 -1.008 1.00 97.00 97 ALA A C 1
ATOM 800 O O . ALA A 1 97 ? 7.828 5.686 -2.222 1.00 97.00 97 ALA A O 1
ATOM 801 N N . LYS A 1 98 ? 8.661 5.638 -0.137 1.00 97.75 98 LYS A N 1
ATOM 802 C CA . LYS A 1 98 ? 10.064 5.471 -0.557 1.00 97.75 98 LYS A CA 1
ATOM 803 C C . LYS A 1 98 ? 10.312 4.146 -1.280 1.00 97.75 98 LYS A C 1
ATOM 805 O O . LYS A 1 98 ? 11.184 4.070 -2.142 1.00 97.75 98 LYS A O 1
ATOM 810 N N . ALA A 1 99 ? 9.622 3.076 -0.889 1.00 96.19 99 ALA A N 1
ATOM 811 C CA . ALA A 1 99 ? 9.747 1.780 -1.546 1.00 96.19 99 ALA A CA 1
ATOM 812 C C . ALA A 1 99 ? 9.168 1.820 -2.964 1.00 96.19 99 ALA A C 1
ATOM 814 O O . ALA A 1 99 ? 9.848 1.393 -3.894 1.00 96.19 99 ALA A O 1
ATOM 815 N N . GLU A 1 100 ? 7.978 2.399 -3.125 1.00 96.50 100 GLU A N 1
ATOM 816 C CA . GLU A 1 100 ? 7.336 2.592 -4.429 1.00 96.50 100 GLU A CA 1
ATOM 817 C C . GLU A 1 100 ? 8.161 3.499 -5.348 1.00 96.50 100 GLU A C 1
ATOM 819 O O . GLU A 1 100 ? 8.323 3.197 -6.527 1.00 96.50 100 GLU A O 1
ATOM 824 N N . GLU A 1 101 ? 8.736 4.580 -4.816 1.00 96.94 101 GLU A N 1
ATOM 825 C CA . GLU A 1 101 ? 9.620 5.469 -5.578 1.00 96.94 101 GLU A CA 1
ATOM 826 C C . GLU A 1 101 ? 10.853 4.722 -6.109 1.00 96.94 101 GLU A C 1
ATOM 828 O O . GLU A 1 101 ? 11.155 4.787 -7.301 1.00 96.94 101 GLU A O 1
ATOM 833 N N . ARG A 1 102 ? 11.527 3.944 -5.250 1.00 96.81 102 ARG A N 1
ATOM 834 C CA . ARG A 1 102 ? 12.679 3.118 -5.651 1.00 96.81 102 ARG A CA 1
ATOM 835 C C . ARG A 1 102 ? 12.310 2.065 -6.692 1.00 96.81 102 ARG A C 1
ATOM 837 O O . ARG A 1 102 ? 13.104 1.773 -7.588 1.00 96.81 102 ARG A O 1
ATOM 844 N N . GLU A 1 103 ? 11.132 1.463 -6.570 1.00 95.94 103 GLU A N 1
ATOM 845 C CA . GLU A 1 103 ? 10.645 0.491 -7.546 1.00 95.94 103 GLU A CA 1
ATOM 846 C C . GLU A 1 103 ? 10.368 1.155 -8.899 1.00 95.94 103 GLU A C 1
ATOM 848 O O . GLU A 1 103 ? 10.818 0.654 -9.932 1.00 95.94 103 GLU A O 1
ATOM 853 N N . GLN A 1 104 ? 9.730 2.326 -8.895 1.00 96.31 104 GLN A N 1
ATOM 854 C CA . GLN A 1 104 ? 9.479 3.099 -10.106 1.00 96.31 104 GLN A CA 1
ATOM 855 C C . GLN A 1 104 ? 10.785 3.526 -10.791 1.00 96.31 104 GLN A C 1
ATOM 857 O O . GLN A 1 104 ? 10.933 3.346 -12.000 1.00 96.31 104 GLN A O 1
ATOM 862 N N . GLU A 1 105 ? 11.772 4.009 -10.031 1.00 96.56 105 GLU A N 1
ATOM 863 C CA . GLU A 1 105 ? 13.091 4.364 -10.564 1.00 96.56 105 GLU A CA 1
ATOM 864 C C . GLU A 1 105 ? 13.789 3.151 -11.202 1.00 96.56 105 GLU A C 1
ATOM 866 O O . GLU A 1 105 ? 14.363 3.248 -12.293 1.00 96.56 105 GLU A O 1
ATOM 871 N N . LYS A 1 106 ? 13.703 1.977 -10.562 1.00 96.50 106 LYS A N 1
ATOM 872 C CA . LYS A 1 106 ? 14.250 0.724 -11.100 1.00 96.50 106 LYS A CA 1
ATOM 873 C C . LYS A 1 106 ? 13.588 0.350 -12.428 1.00 96.50 106 LYS A C 1
ATOM 875 O O . LYS A 1 106 ? 14.296 -0.028 -13.367 1.00 96.50 106 LYS A O 1
ATOM 880 N N . LEU A 1 107 ? 12.262 0.457 -12.518 1.00 96.50 107 LEU A N 1
ATOM 881 C CA . LEU A 1 107 ? 11.511 0.183 -13.745 1.00 96.50 107 LEU A CA 1
ATOM 882 C C . LEU A 1 107 ? 11.895 1.157 -14.864 1.00 96.50 107 LEU A C 1
ATOM 884 O O . LEU A 1 107 ? 12.174 0.728 -15.986 1.00 96.50 107 LEU A O 1
ATOM 888 N N . ASP A 1 108 ? 12.003 2.448 -14.557 1.00 96.50 108 ASP A N 1
ATOM 889 C CA . ASP A 1 108 ? 12.393 3.468 -15.529 1.00 96.50 108 ASP A CA 1
ATOM 890 C C . ASP A 1 108 ? 13.830 3.266 -16.021 1.00 96.50 108 ASP A C 1
ATOM 892 O O . ASP A 1 108 ? 14.104 3.352 -17.224 1.00 96.50 108 ASP A O 1
ATOM 896 N N . ARG A 1 109 ? 14.757 2.925 -15.119 1.00 95.62 109 ARG A N 1
ATOM 897 C CA . ARG A 1 109 ? 16.138 2.584 -15.479 1.00 95.62 109 ARG A CA 1
ATOM 898 C C . ARG A 1 109 ? 16.190 1.360 -16.390 1.00 95.62 109 ARG A C 1
ATOM 900 O O . ARG A 1 109 ? 16.889 1.386 -17.402 1.00 95.62 109 ARG A O 1
ATOM 907 N N . MET A 1 110 ? 15.442 0.308 -16.064 1.00 95.69 110 MET A N 1
ATOM 908 C CA . MET A 1 110 ? 15.374 -0.906 -16.880 1.00 95.69 110 MET A CA 1
ATOM 909 C C . MET A 1 110 ? 14.804 -0.613 -18.270 1.00 95.69 110 MET A C 1
ATOM 911 O O . MET A 1 110 ? 15.367 -1.054 -19.271 1.00 95.69 110 MET A O 1
ATOM 915 N N . LYS A 1 111 ? 13.739 0.191 -18.349 1.00 96.50 111 LYS A N 1
ATOM 916 C CA . LYS A 1 111 ? 13.136 0.620 -19.615 1.00 96.50 111 LYS A CA 1
ATOM 917 C C . LYS A 1 111 ? 14.138 1.371 -20.492 1.00 96.50 111 LYS A C 1
ATOM 919 O O . LYS A 1 111 ? 14.260 1.060 -21.675 1.00 96.50 111 LYS A O 1
ATOM 924 N N . ARG A 1 112 ? 14.894 2.313 -19.914 1.00 94.50 112 ARG A N 1
ATOM 925 C CA . ARG A 1 112 ? 15.946 3.055 -20.631 1.00 94.50 112 ARG A CA 1
ATOM 926 C C . ARG A 1 112 ? 17.031 2.116 -21.156 1.00 94.50 112 ARG A C 1
ATOM 928 O O . ARG A 1 112 ? 17.355 2.176 -22.340 1.00 94.50 112 ARG A O 1
ATOM 935 N N . LEU A 1 113 ? 17.537 1.210 -20.316 1.00 94.62 113 LEU A N 1
ATOM 936 C CA . LEU A 1 113 ? 18.553 0.230 -20.718 1.00 94.62 113 LEU A CA 1
ATOM 937 C C . LEU A 1 113 ? 18.066 -0.672 -21.856 1.00 94.62 113 LEU A C 1
ATOM 939 O O . LEU A 1 113 ? 18.800 -0.872 -22.823 1.00 94.62 113 LEU A O 1
ATOM 943 N N . LYS A 1 114 ? 16.822 -1.157 -21.776 1.00 94.94 114 LYS A N 1
ATOM 944 C CA . LYS A 1 114 ? 16.210 -1.976 -22.825 1.00 94.94 114 LYS A CA 1
ATOM 945 C C . LYS A 1 114 ? 16.111 -1.208 -24.143 1.00 94.94 114 LYS A C 1
ATOM 947 O O . LYS A 1 114 ? 16.601 -1.691 -25.157 1.00 94.94 114 LYS A O 1
ATOM 952 N N . SER A 1 115 ? 15.587 0.019 -24.113 1.00 94.50 115 SER A N 1
ATOM 953 C CA . SER A 1 115 ? 15.474 0.851 -25.319 1.00 94.50 115 SER A CA 1
ATOM 954 C C . SER A 1 115 ? 16.832 1.171 -25.960 1.00 94.50 115 SER A C 1
ATOM 956 O O . SER A 1 115 ? 16.963 1.116 -27.178 1.00 94.50 115 SER A O 1
ATOM 958 N N . ALA A 1 116 ? 17.872 1.428 -25.158 1.00 93.19 116 ALA A N 1
ATOM 959 C CA . ALA A 1 116 ? 19.224 1.670 -25.661 1.00 93.19 116 ALA A CA 1
ATOM 960 C C . ALA A 1 116 ? 19.883 0.395 -26.220 1.00 93.19 116 ALA A C 1
ATOM 962 O O . ALA A 1 116 ? 20.704 0.460 -27.133 1.00 93.19 116 ALA A O 1
ATOM 963 N N . GLY A 1 117 ? 19.563 -0.777 -25.664 1.00 94.31 117 GLY A N 1
ATOM 964 C CA . GLY A 1 117 ? 19.956 -2.068 -26.231 1.00 94.31 117 GLY A CA 1
ATOM 965 C C . GLY A 1 117 ? 19.318 -2.301 -27.599 1.00 94.31 117 GLY A C 1
ATOM 966 O O . GLY A 1 117 ? 20.027 -2.560 -28.563 1.00 94.31 117 GLY A O 1
ATOM 967 N N . GLU A 1 118 ? 18.001 -2.118 -27.697 1.00 94.50 118 GLU A N 1
ATOM 968 C CA . GLU A 1 118 ? 17.246 -2.281 -28.946 1.00 94.50 118 GLU A CA 1
ATOM 969 C C . GLU A 1 118 ? 17.723 -1.327 -30.049 1.00 94.50 118 GLU A C 1
ATOM 971 O O . GLU A 1 118 ? 17.877 -1.742 -31.192 1.00 94.50 118 GLU A O 1
ATOM 976 N N . GLN A 1 119 ? 18.015 -0.066 -29.718 1.00 94.25 119 GLN A N 1
ATOM 977 C CA . GLN A 1 119 ? 18.565 0.891 -30.685 1.00 94.25 119 GLN A CA 1
ATOM 978 C C . GLN A 1 119 ? 19.932 0.460 -31.222 1.00 94.25 119 GLN A C 1
ATOM 980 O O . GLN A 1 119 ? 20.181 0.578 -32.418 1.00 94.25 119 GLN A O 1
ATOM 985 N N . ARG A 1 120 ? 20.811 -0.057 -30.355 1.00 94.06 120 ARG A N 1
ATOM 986 C CA . ARG A 1 120 ? 22.133 -0.548 -30.771 1.00 94.06 120 ARG A CA 1
ATOM 987 C C . ARG A 1 120 ? 22.038 -1.791 -31.647 1.00 94.06 120 ARG A C 1
ATOM 989 O O . ARG A 1 120 ? 22.802 -1.898 -32.595 1.00 94.06 120 ARG A O 1
ATOM 996 N N . LEU A 1 121 ? 21.101 -2.691 -31.349 1.00 94.94 121 LEU A N 1
ATOM 997 C CA . LEU A 1 121 ? 20.848 -3.864 -32.185 1.00 94.94 121 LEU A CA 1
ATOM 998 C C . LEU A 1 121 ? 20.363 -3.457 -33.577 1.00 94.94 121 LEU A C 1
ATOM 1000 O O . LEU A 1 121 ? 20.948 -3.901 -34.553 1.00 94.94 121 LEU A O 1
ATOM 1004 N N . ARG A 1 122 ? 19.396 -2.535 -33.672 1.00 95.31 122 ARG A N 1
ATOM 1005 C CA . ARG A 1 122 ? 18.939 -2.020 -34.975 1.00 95.31 122 ARG A CA 1
ATOM 1006 C C . ARG A 1 122 ? 20.059 -1.348 -35.761 1.00 95.31 122 ARG A C 1
ATOM 1008 O O . ARG A 1 122 ? 20.222 -1.630 -36.933 1.00 95.31 122 ARG A O 1
ATOM 1015 N N . ALA A 1 123 ? 20.869 -0.515 -35.109 1.00 94.62 123 ALA A N 1
ATOM 1016 C CA . ALA A 1 123 ? 22.000 0.128 -35.777 1.00 94.62 123 ALA A CA 1
ATOM 1017 C C . ALA A 1 123 ? 23.032 -0.891 -36.298 1.00 94.62 123 ALA A C 1
ATOM 1019 O O . ALA A 1 123 ? 23.620 -0.682 -37.355 1.00 94.62 123 ALA A O 1
ATOM 1020 N N . ALA A 1 124 ? 23.253 -1.991 -35.571 1.00 94.56 124 ALA A N 1
ATOM 1021 C CA . ALA A 1 124 ? 24.121 -3.075 -36.025 1.00 94.56 124 ALA A CA 1
ATOM 1022 C C . ALA A 1 124 ? 23.501 -3.864 -37.192 1.00 94.56 124 ALA A C 1
ATOM 1024 O O . ALA A 1 124 ? 24.209 -4.203 -38.135 1.00 94.56 124 ALA A O 1
ATOM 1025 N N . GLU A 1 125 ? 22.192 -4.127 -37.148 1.00 95.94 125 GLU A N 1
ATOM 1026 C CA . GLU A 1 125 ? 21.450 -4.748 -38.252 1.00 95.94 125 GLU A CA 1
ATOM 1027 C C . GLU A 1 125 ? 21.522 -3.885 -39.519 1.00 95.94 125 GLU A C 1
ATOM 1029 O O . GLU A 1 125 ? 21.879 -4.393 -40.580 1.00 95.94 125 GLU A O 1
ATOM 1034 N N . ASP A 1 126 ? 21.268 -2.580 -39.399 1.00 95.62 126 ASP A N 1
ATOM 1035 C CA . ASP A 1 126 ? 21.339 -1.628 -40.510 1.00 95.62 126 ASP A CA 1
ATOM 1036 C C . ASP A 1 126 ? 22.750 -1.588 -41.118 1.00 95.62 126 ASP A C 1
ATOM 1038 O O . ASP A 1 126 ? 22.898 -1.645 -42.338 1.00 95.62 126 ASP A O 1
ATOM 1042 N N . TYR A 1 127 ? 23.794 -1.573 -40.280 1.00 95.00 127 TYR A N 1
ATOM 1043 C CA . TYR A 1 127 ? 25.186 -1.605 -40.738 1.00 95.00 127 TYR A CA 1
ATOM 1044 C C . TYR A 1 127 ? 25.507 -2.869 -41.548 1.00 95.00 127 TYR A C 1
ATOM 1046 O O . TYR A 1 127 ? 26.069 -2.770 -42.637 1.00 95.00 127 TYR A O 1
ATOM 1054 N N . LEU A 1 128 ? 25.109 -4.050 -41.060 1.00 95.31 128 LEU A N 1
ATOM 1055 C CA . LEU A 1 128 ? 25.332 -5.317 -41.769 1.00 95.31 128 LEU A CA 1
ATOM 1056 C C . LEU A 1 128 ? 24.577 -5.366 -43.106 1.00 95.31 128 LEU A C 1
ATOM 1058 O O . LEU A 1 128 ? 25.090 -5.879 -44.102 1.00 95.31 128 LEU A O 1
ATOM 1062 N N . VAL A 1 129 ? 23.359 -4.823 -43.153 1.00 94.62 129 VAL A N 1
ATOM 1063 C CA . VAL A 1 129 ? 22.580 -4.721 -44.396 1.00 94.62 129 VAL A CA 1
ATOM 1064 C C . VAL A 1 129 ? 23.251 -3.769 -45.390 1.00 94.62 129 VAL A C 1
ATOM 1066 O O . VAL A 1 129 ? 23.304 -4.064 -46.585 1.00 94.62 129 VAL A O 1
ATOM 1069 N N . GLU A 1 130 ? 23.779 -2.636 -44.930 1.00 94.00 130 GLU A N 1
ATOM 1070 C CA . GLU A 1 130 ? 24.502 -1.704 -45.797 1.00 94.00 130 GLU A CA 1
ATOM 1071 C C . GLU A 1 130 ? 25.812 -2.296 -46.327 1.00 94.00 130 GLU A C 1
ATOM 1073 O O . GLU A 1 130 ? 26.083 -2.175 -47.523 1.00 94.00 130 GLU A O 1
ATOM 1078 N N . GLU A 1 131 ? 26.592 -2.968 -45.479 1.00 93.00 131 GLU A N 1
ATOM 1079 C CA . GLU A 1 131 ? 27.850 -3.622 -45.857 1.00 93.00 131 GLU A CA 1
ATOM 1080 C C . GLU A 1 131 ? 27.612 -4.719 -46.905 1.00 93.00 131 GLU A C 1
ATOM 1082 O O . GLU A 1 131 ? 28.178 -4.675 -47.998 1.00 93.00 131 GLU A O 1
ATOM 1087 N N . THR A 1 132 ? 26.665 -5.627 -46.649 1.00 92.31 132 THR A N 1
ATOM 1088 C CA . THR A 1 132 ? 26.308 -6.695 -47.603 1.00 92.31 132 THR A CA 1
ATOM 1089 C C . THR A 1 132 ? 25.795 -6.153 -48.938 1.00 92.31 132 THR A C 1
ATOM 1091 O O . THR A 1 132 ? 26.077 -6.718 -49.998 1.00 92.31 132 THR A O 1
ATOM 1094 N N . LYS A 1 133 ? 25.067 -5.031 -48.921 1.00 93.00 133 LYS A N 1
ATOM 1095 C CA . LYS A 1 133 ? 24.623 -4.358 -50.145 1.00 93.00 133 LYS A CA 1
ATOM 1096 C C . LYS A 1 133 ? 25.799 -3.786 -50.942 1.00 93.00 133 LYS A C 1
ATOM 1098 O O . LYS A 1 133 ? 25.785 -3.881 -52.171 1.00 93.00 133 LYS A O 1
ATOM 1103 N N . GLN A 1 134 ? 26.791 -3.198 -50.273 1.00 91.69 134 GLN A N 1
ATOM 1104 C CA . GLN A 1 134 ? 27.990 -2.671 -50.930 1.00 91.69 134 GLN A CA 1
ATOM 1105 C C . GLN A 1 134 ? 28.826 -3.790 -51.558 1.00 91.69 134 GLN A C 1
ATOM 1107 O O . GLN A 1 134 ? 29.218 -3.666 -52.721 1.00 91.69 134 GLN A O 1
ATOM 1112 N N . ASP A 1 135 ? 29.028 -4.895 -50.839 1.00 91.19 135 ASP A N 1
ATOM 1113 C CA . ASP A 1 135 ? 29.761 -6.062 -51.340 1.00 91.19 135 ASP A CA 1
ATOM 1114 C C . ASP A 1 135 ? 29.110 -6.638 -52.603 1.00 91.19 135 ASP A C 1
ATOM 1116 O O . ASP A 1 135 ? 29.779 -6.849 -53.619 1.00 91.19 135 ASP A O 1
ATOM 1120 N N . PHE A 1 136 ? 27.783 -6.799 -52.590 1.00 91.00 136 PHE A N 1
ATOM 1121 C CA . PHE A 1 136 ? 27.041 -7.280 -53.755 1.00 91.00 136 PHE A CA 1
ATOM 1122 C C . PHE A 1 136 ? 27.138 -6.318 -54.950 1.00 91.00 136 PHE A C 1
ATOM 1124 O O . PHE A 1 136 ? 27.249 -6.739 -56.107 1.00 91.00 136 PHE A O 1
ATOM 1131 N N . GLU A 1 137 ? 27.118 -5.005 -54.704 1.00 91.12 137 GLU A N 1
ATOM 1132 C CA . GLU A 1 137 ? 27.269 -4.004 -55.761 1.00 91.12 137 GLU A CA 1
ATOM 1133 C C . GLU A 1 137 ? 28.671 -4.047 -56.393 1.00 91.12 137 GLU A C 1
ATOM 1135 O O . GLU A 1 137 ? 28.801 -3.937 -57.619 1.00 91.12 137 GLU A O 1
ATOM 1140 N N . LEU A 1 138 ? 29.716 -4.239 -55.583 1.00 90.12 138 LEU A N 1
ATOM 1141 C CA . LEU A 1 138 ? 31.087 -4.424 -56.061 1.00 90.12 138 LEU A CA 1
ATOM 1142 C C . LEU A 1 138 ? 31.218 -5.697 -56.903 1.00 90.12 138 LEU A C 1
ATOM 1144 O O . LEU A 1 138 ? 31.738 -5.631 -58.019 1.00 90.12 138 LEU A O 1
ATOM 1148 N N . GLU A 1 139 ? 30.695 -6.825 -56.424 1.00 86.06 139 GLU A N 1
ATOM 1149 C CA . GLU A 1 139 ? 30.708 -8.097 -57.154 1.00 86.06 139 GLU A CA 1
ATOM 1150 C C . GLU A 1 139 ? 29.983 -7.978 -58.504 1.00 86.06 139 GLU A C 1
ATOM 1152 O O . GLU A 1 139 ? 30.514 -8.364 -59.549 1.00 86.06 139 GLU A O 1
ATOM 1157 N N . THR A 1 140 ? 28.815 -7.332 -58.519 1.00 86.50 140 THR A N 1
ATOM 1158 C CA . THR A 1 140 ? 28.038 -7.103 -59.747 1.00 86.50 140 THR A CA 1
ATOM 1159 C C . THR A 1 140 ? 28.805 -6.233 -60.752 1.00 86.50 140 THR A C 1
ATOM 1161 O O . THR A 1 140 ? 28.803 -6.507 -61.958 1.00 86.50 140 THR A O 1
ATOM 1164 N N . LYS A 1 141 ? 29.493 -5.181 -60.282 1.00 87.56 141 LYS A N 1
ATOM 1165 C CA . LYS A 1 141 ? 30.333 -4.319 -61.133 1.00 87.56 141 LYS A CA 1
ATOM 1166 C C . LYS A 1 141 ? 31.516 -5.087 -61.717 1.00 87.56 141 LYS A C 1
ATOM 1168 O O . LYS A 1 141 ? 31.779 -4.952 -62.913 1.00 87.56 141 LYS A O 1
ATOM 1173 N N . LEU A 1 142 ? 32.191 -5.908 -60.911 1.00 84.50 142 LEU A N 1
ATOM 1174 C CA . LEU A 1 142 ? 33.294 -6.760 -61.363 1.00 84.50 142 LEU A CA 1
ATOM 1175 C C . LEU A 1 142 ? 32.823 -7.769 -62.415 1.00 84.50 142 LEU A C 1
ATOM 1177 O O . LEU A 1 142 ? 33.447 -7.882 -63.470 1.00 84.50 142 LEU A O 1
ATOM 1181 N N . TYR A 1 143 ? 31.686 -8.430 -62.187 1.00 77.81 143 TYR A N 1
ATOM 1182 C CA . TYR A 1 143 ? 31.109 -9.372 -63.146 1.00 77.81 143 TYR A CA 1
ATOM 1183 C C . TYR A 1 143 ? 30.769 -8.695 -64.482 1.00 77.81 143 TYR A C 1
ATOM 1185 O O . TYR A 1 143 ? 31.083 -9.211 -65.559 1.00 77.81 143 TYR A O 1
ATOM 1193 N N . LYS A 1 144 ? 30.186 -7.491 -64.438 1.00 80.75 144 LYS A N 1
ATOM 1194 C CA . LYS A 1 144 ? 29.874 -6.702 -65.639 1.00 80.75 144 LYS A CA 1
ATOM 1195 C C . LYS A 1 144 ? 31.133 -6.245 -66.384 1.00 80.75 144 LYS A C 1
ATOM 1197 O O . LYS A 1 144 ? 31.149 -6.263 -67.617 1.00 80.75 144 LYS A O 1
ATOM 1202 N N . ALA A 1 145 ? 32.186 -5.862 -65.662 1.00 74.81 145 ALA A N 1
ATOM 1203 C CA . ALA A 1 145 ? 33.472 -5.491 -66.248 1.00 74.81 145 ALA A CA 1
ATOM 1204 C C . ALA A 1 145 ? 34.164 -6.691 -66.917 1.00 74.81 145 ALA A C 1
ATOM 1206 O O . ALA A 1 145 ? 34.609 -6.580 -68.059 1.00 74.81 145 ALA A O 1
ATOM 1207 N N . ALA A 1 146 ? 34.172 -7.855 -66.261 1.00 74.88 146 ALA A N 1
ATOM 1208 C CA . ALA A 1 146 ? 34.708 -9.096 -66.818 1.00 74.88 146 ALA A CA 1
ATOM 1209 C C . ALA A 1 146 ? 33.935 -9.548 -68.072 1.00 74.88 146 ALA A C 1
ATOM 1211 O O . ALA A 1 146 ? 34.536 -9.900 -69.086 1.00 74.88 146 ALA A O 1
ATOM 1212 N N . SER A 1 147 ? 32.603 -9.435 -68.048 1.00 73.44 147 SER A N 1
ATOM 1213 C CA . SER A 1 147 ? 31.739 -9.751 -69.196 1.00 73.44 147 SER A CA 1
ATOM 1214 C C . SER A 1 147 ? 31.955 -8.801 -70.383 1.00 73.44 147 SER A C 1
ATOM 1216 O O . SER A 1 147 ? 31.828 -9.208 -71.534 1.00 73.44 147 SER A O 1
ATOM 1218 N N . SER A 1 148 ? 32.326 -7.542 -70.124 1.00 66.44 148 SER A N 1
ATOM 1219 C CA . SER A 1 148 ? 32.613 -6.539 -71.166 1.00 66.44 148 SER A CA 1
ATOM 1220 C C . SER A 1 148 ? 34.038 -6.644 -71.734 1.00 66.44 148 SER A C 1
ATOM 1222 O O . SER A 1 148 ? 34.324 -6.075 -72.783 1.00 66.44 148 SER A O 1
ATOM 1224 N N . SER A 1 149 ? 34.927 -7.386 -71.063 1.00 54.88 149 SER A N 1
ATOM 1225 C CA . SER A 1 149 ? 36.321 -7.626 -71.457 1.00 54.88 149 SER A CA 1
ATOM 1226 C C . SER A 1 149 ? 36.538 -9.016 -72.075 1.00 54.88 149 SER A C 1
ATOM 1228 O O . SER A 1 149 ? 37.659 -9.522 -72.097 1.00 54.88 149 SER A O 1
ATOM 1230 N N . THR A 1 150 ? 35.483 -9.641 -72.603 1.00 50.47 150 THR A N 1
ATOM 1231 C CA . THR A 1 150 ? 35.612 -10.804 -73.490 1.00 50.47 150 THR A CA 1
ATOM 1232 C C . T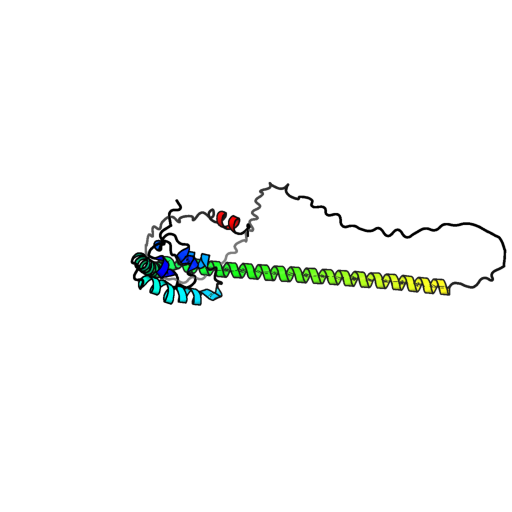HR A 1 150 ? 35.648 -10.305 -74.933 1.00 50.47 150 THR A C 1
ATOM 1234 O O . THR A 1 150 ? 34.619 -10.201 -75.599 1.00 50.47 150 THR A O 1
ATOM 1237 N N . GLN A 1 151 ? 36.842 -9.967 -75.430 1.00 48.38 151 GLN A N 1
ATOM 1238 C CA . GLN A 1 151 ? 37.058 -9.970 -76.875 1.00 48.38 151 GLN A CA 1
ATOM 1239 C C . GLN A 1 151 ? 36.992 -11.419 -77.356 1.00 48.38 151 GLN A C 1
ATOM 1241 O O . GLN A 1 151 ? 37.759 -12.278 -76.925 1.00 48.38 151 GLN A O 1
ATOM 1246 N N . VAL A 1 152 ? 36.036 -11.662 -78.244 1.00 45.38 152 VAL A N 1
ATOM 1247 C CA . VAL A 1 152 ? 35.848 -12.903 -78.985 1.00 45.38 152 VAL A CA 1
ATOM 1248 C C . VAL A 1 152 ? 37.116 -13.182 -79.798 1.00 45.38 152 VAL A C 1
ATOM 1250 O O . VAL A 1 152 ? 37.332 -12.585 -80.850 1.00 45.38 152 VAL A O 1
ATOM 1253 N N . LEU A 1 153 ? 37.961 -14.091 -79.315 1.00 47.25 153 LEU A N 1
ATOM 1254 C CA . LEU A 1 153 ? 38.894 -14.810 -80.179 1.00 47.25 153 LEU A CA 1
ATOM 1255 C C . LEU A 1 153 ? 38.084 -15.838 -80.990 1.00 47.25 153 LEU A C 1
ATOM 1257 O O . LEU A 1 153 ? 37.239 -16.528 -80.411 1.00 47.25 153 LEU A O 1
ATOM 1261 N N . PRO A 1 154 ? 38.298 -15.950 -82.314 1.00 45.34 154 PRO A N 1
ATOM 1262 C CA . PRO A 1 154 ? 37.595 -16.921 -83.137 1.00 45.34 154 PRO A CA 1
ATOM 1263 C C . PRO A 1 154 ? 37.934 -18.344 -82.679 1.00 45.34 154 PRO A C 1
ATOM 1265 O O . PRO A 1 154 ? 39.096 -18.743 -82.609 1.00 45.34 154 PRO A O 1
ATOM 1268 N N . VAL A 1 155 ? 36.882 -19.096 -82.363 1.00 41.81 155 VAL A N 1
ATOM 1269 C CA . VAL A 1 155 ? 36.917 -20.522 -82.041 1.00 41.81 155 VAL A CA 1
ATOM 1270 C C . VAL A 1 155 ? 37.344 -21.297 -83.289 1.00 41.81 155 VAL A C 1
ATOM 1272 O O . VAL A 1 155 ? 36.567 -21.444 -84.231 1.00 41.81 155 VAL A O 1
ATOM 1275 N N . SER A 1 156 ? 38.573 -21.813 -83.284 1.00 46.22 156 SER A N 1
ATOM 1276 C CA . SER A 1 156 ? 38.965 -22.927 -84.147 1.00 46.22 156 SER A CA 1
ATOM 1277 C C . SER A 1 156 ? 38.420 -24.219 -83.550 1.00 46.22 156 SER A C 1
ATOM 1279 O O . SER A 1 156 ? 38.729 -24.574 -82.412 1.00 46.22 156 SER A O 1
ATOM 1281 N N . GLN A 1 157 ? 37.591 -24.905 -84.333 1.00 44.22 157 GLN A N 1
ATOM 1282 C CA . GLN A 1 157 ? 37.076 -26.234 -84.036 1.00 44.22 157 GLN A CA 1
ATOM 1283 C C . GLN A 1 157 ? 38.235 -27.225 -83.899 1.00 44.22 157 GLN A C 1
ATOM 1285 O O . GLN A 1 157 ? 39.023 -27.396 -84.827 1.00 44.22 157 GLN A O 1
ATOM 1290 N N . HIS A 1 158 ? 38.303 -27.918 -82.766 1.00 41.56 158 HIS A N 1
ATOM 1291 C CA . HIS A 1 158 ? 38.975 -29.205 -82.698 1.00 41.56 158 HIS A CA 1
ATOM 1292 C C . HIS A 1 158 ? 38.126 -30.153 -81.857 1.00 41.56 158 HIS A C 1
ATOM 1294 O O . HIS A 1 158 ? 37.858 -29.912 -80.680 1.00 41.56 158 HIS A O 1
ATOM 1300 N N . GLU A 1 159 ? 37.662 -31.211 -82.512 1.00 47.91 159 GLU A N 1
ATOM 1301 C CA . GLU A 1 159 ? 37.023 -32.357 -81.884 1.00 47.91 159 GLU A CA 1
ATOM 1302 C C . GLU A 1 159 ? 38.022 -33.072 -80.969 1.00 47.91 159 GLU A C 1
ATOM 1304 O O . GLU A 1 159 ? 39.186 -33.239 -81.347 1.00 47.91 159 GLU A O 1
ATOM 1309 N N . SER A 1 160 ? 37.555 -33.521 -79.798 1.00 42.53 160 SER A N 1
ATOM 1310 C CA . SER A 1 160 ? 37.833 -34.851 -79.223 1.00 42.53 160 SER A CA 1
ATOM 1311 C C . SER A 1 160 ? 37.162 -35.020 -77.851 1.00 42.53 160 SER A C 1
ATOM 1313 O O . SER A 1 160 ? 37.575 -34.448 -76.851 1.00 42.53 160 SER A O 1
ATOM 1315 N N . SER A 1 161 ? 36.100 -35.822 -77.857 1.00 46.00 161 SER A N 1
ATOM 1316 C CA . SER A 1 161 ? 35.845 -36.990 -77.002 1.00 46.00 161 SER A CA 1
ATOM 1317 C C . SER A 1 161 ? 36.179 -36.993 -75.494 1.00 46.00 161 SER A C 1
ATOM 1319 O O . SER A 1 161 ? 37.322 -37.156 -75.089 1.00 46.00 161 SER A O 1
ATOM 1321 N N . ALA A 1 162 ? 35.080 -37.099 -74.733 1.00 41.44 162 ALA A N 1
ATOM 1322 C CA . ALA A 1 162 ? 34.762 -38.138 -73.736 1.00 41.44 162 ALA A CA 1
ATOM 1323 C C . ALA A 1 162 ? 35.253 -38.054 -72.270 1.00 41.44 162 ALA A C 1
ATOM 1325 O O . ALA A 1 162 ? 36.440 -38.030 -71.970 1.00 41.44 162 ALA A O 1
ATOM 1326 N N . SER A 1 163 ? 34.250 -38.273 -71.393 1.00 43.12 163 SER A N 1
ATOM 1327 C CA . SER A 1 163 ? 34.260 -38.775 -69.996 1.00 43.12 163 SER A CA 1
ATOM 1328 C C . SER A 1 163 ? 34.918 -37.870 -68.938 1.00 43.12 163 SER A C 1
ATOM 1330 O O . SER A 1 163 ? 35.966 -37.300 -69.169 1.00 43.12 163 SER A O 1
ATOM 1332 N N . SER A 1 164 ? 34.389 -37.657 -67.730 1.00 41.47 164 SER A N 1
ATOM 1333 C CA . SER A 1 164 ? 33.460 -38.437 -66.904 1.00 41.47 164 SER A CA 1
ATOM 1334 C C . SER A 1 164 ? 33.009 -37.582 -65.703 1.00 41.47 164 SER A C 1
ATOM 1336 O O . SER A 1 164 ? 33.798 -36.810 -65.171 1.00 41.47 164 SER A O 1
ATOM 1338 N N . SER A 1 165 ? 31.745 -37.753 -65.299 1.00 51.59 165 SER A N 1
ATOM 1339 C CA . SER A 1 165 ? 31.190 -37.692 -63.930 1.00 51.59 165 SER A CA 1
ATOM 1340 C C . SER A 1 165 ? 31.975 -36.988 -62.813 1.00 51.59 165 SER A C 1
ATOM 1342 O O . SER A 1 165 ? 33.059 -37.441 -62.459 1.00 51.59 165 SER A O 1
ATOM 1344 N N . SER A 1 166 ? 31.321 -36.055 -62.108 1.00 49.00 166 SER A N 1
ATOM 1345 C CA . SER A 1 166 ? 31.258 -36.035 -60.631 1.00 49.00 166 SER A CA 1
ATOM 1346 C C . SER A 1 166 ? 30.212 -35.030 -60.142 1.00 49.00 166 SER A C 1
ATOM 1348 O O . SER A 1 166 ? 30.354 -33.820 -60.285 1.00 49.00 166 SER A O 1
ATOM 1350 N N . SER A 1 167 ? 29.138 -35.572 -59.580 1.00 54.69 167 SER A N 1
ATOM 1351 C CA . SER A 1 167 ? 28.114 -34.892 -58.794 1.00 54.69 167 SER A CA 1
ATOM 1352 C C . SER A 1 167 ? 28.649 -34.580 -57.395 1.00 54.69 167 SER A C 1
ATOM 1354 O O . SER A 1 167 ? 28.987 -35.513 -56.666 1.00 54.69 167 SER A O 1
ATOM 1356 N N . SER A 1 168 ? 28.656 -33.309 -56.995 1.00 44.56 168 SER A N 1
ATOM 1357 C CA . SER A 1 168 ? 28.963 -32.908 -55.617 1.00 44.56 168 SER A CA 1
ATOM 1358 C C . SER A 1 168 ? 27.797 -32.109 -55.055 1.00 44.56 168 SER A C 1
ATOM 1360 O O . SER A 1 168 ? 27.578 -30.950 -55.402 1.00 44.56 168 SER A O 1
ATOM 1362 N N . SER A 1 169 ? 27.020 -32.801 -54.230 1.00 53.47 169 SER A N 1
ATOM 1363 C CA . SER A 1 169 ? 25.867 -32.296 -53.501 1.00 53.47 169 SER A CA 1
ATOM 1364 C C . SER A 1 169 ? 26.240 -31.224 -52.479 1.00 53.47 169 SER A C 1
ATOM 1366 O O . SER A 1 169 ? 27.290 -31.261 -51.842 1.00 53.47 169 SER A O 1
ATOM 1368 N N . LEU A 1 170 ? 25.286 -30.314 -52.312 1.00 53.38 170 LEU A N 1
ATOM 1369 C CA . LEU A 1 170 ? 25.126 -29.351 -51.231 1.00 53.38 170 LEU A CA 1
ATOM 1370 C C . LEU A 1 170 ? 25.406 -29.974 -49.855 1.00 53.38 170 LEU A C 1
ATOM 1372 O O . LEU A 1 170 ? 24.711 -30.905 -49.456 1.00 53.38 170 LEU A O 1
ATOM 1376 N N . ASN A 1 171 ? 26.339 -29.390 -49.102 1.00 47.06 171 ASN A N 1
ATOM 1377 C CA . ASN A 1 171 ? 26.409 -29.552 -47.652 1.00 47.06 171 ASN A CA 1
ATOM 1378 C C . ASN A 1 171 ? 26.160 -28.190 -46.999 1.00 47.06 171 ASN A C 1
ATOM 1380 O O . ASN A 1 171 ? 27.049 -27.347 -46.905 1.00 47.06 171 ASN A O 1
ATOM 1384 N N . VAL A 1 172 ? 24.917 -27.991 -46.568 1.00 58.91 172 VAL A N 1
ATOM 1385 C CA . VAL A 1 172 ? 24.519 -26.931 -45.642 1.00 58.91 172 VAL A CA 1
ATOM 1386 C C . VAL A 1 172 ? 24.789 -27.460 -44.229 1.00 58.91 172 VAL A C 1
ATOM 1388 O O . VAL A 1 172 ? 24.187 -28.471 -43.858 1.00 58.91 172 VAL A O 1
ATOM 1391 N N . PRO A 1 173 ? 25.668 -26.848 -43.419 1.00 55.25 173 PRO A N 1
ATOM 1392 C CA . PRO A 1 173 ? 25.769 -27.215 -42.016 1.00 55.25 173 PRO A CA 1
ATOM 1393 C C . PRO A 1 173 ? 24.517 -26.725 -41.276 1.00 55.25 173 PRO A C 1
ATOM 1395 O O . PRO A 1 173 ? 24.295 -25.529 -41.094 1.00 55.25 173 PRO A O 1
ATOM 1398 N N . SER A 1 174 ? 23.682 -27.679 -40.869 1.00 50.53 174 SER A N 1
ATOM 1399 C CA . SER A 1 174 ? 22.593 -27.474 -39.917 1.00 50.53 174 SER A CA 1
ATOM 1400 C C . SER A 1 174 ? 23.199 -27.196 -38.541 1.00 50.53 174 SER A C 1
ATOM 1402 O O . SER A 1 174 ? 23.795 -28.076 -37.923 1.00 50.53 174 SER A O 1
ATOM 1404 N N . VAL A 1 175 ? 23.079 -25.953 -38.078 1.00 53.75 175 VAL A N 1
ATOM 1405 C CA . VAL A 1 175 ? 23.395 -25.574 -36.699 1.00 53.75 175 VAL A CA 1
ATOM 1406 C C . VAL A 1 175 ? 22.174 -25.908 -35.849 1.00 53.75 175 VAL A C 1
ATOM 1408 O O . VAL A 1 175 ? 21.188 -25.175 -35.825 1.00 53.75 175 VAL A O 1
ATOM 1411 N N . THR A 1 176 ? 22.223 -27.054 -35.180 1.00 58.19 176 THR A N 1
ATOM 1412 C CA . THR A 1 176 ? 21.305 -27.397 -34.092 1.00 58.19 176 THR A CA 1
ATOM 1413 C C . THR A 1 176 ? 21.708 -26.634 -32.826 1.00 58.19 176 THR A C 1
ATOM 1415 O O . THR A 1 176 ? 22.894 -26.641 -32.484 1.00 58.19 176 THR A O 1
ATOM 1418 N N . PRO A 1 177 ? 20.773 -26.010 -32.091 1.00 51.31 177 PRO A N 1
ATOM 1419 C CA . PRO A 1 177 ? 21.071 -25.460 -30.777 1.00 51.31 177 PRO A CA 1
ATOM 1420 C C . PRO A 1 177 ? 21.258 -26.614 -29.782 1.00 51.31 177 PRO A C 1
ATOM 1422 O O . PRO A 1 177 ? 20.315 -27.339 -29.474 1.00 51.31 177 PRO A O 1
ATOM 1425 N N . SER A 1 178 ? 22.488 -26.799 -29.300 1.00 50.56 178 SER A N 1
ATOM 1426 C CA . SER A 1 178 ? 22.744 -27.619 -28.117 1.00 50.56 178 SER A CA 1
ATOM 1427 C C . SER A 1 178 ? 22.310 -26.849 -26.876 1.00 50.56 178 SER A C 1
ATOM 1429 O O . SER A 1 178 ? 22.906 -25.828 -26.529 1.00 50.56 178 SER A O 1
ATOM 1431 N N . ASP A 1 179 ? 21.297 -27.381 -26.198 1.00 47.09 179 ASP A N 1
ATOM 1432 C CA . ASP A 1 179 ? 21.003 -27.100 -24.799 1.00 47.09 179 ASP A CA 1
ATOM 1433 C C . ASP A 1 179 ? 22.198 -27.532 -23.940 1.00 47.09 179 ASP A C 1
ATOM 1435 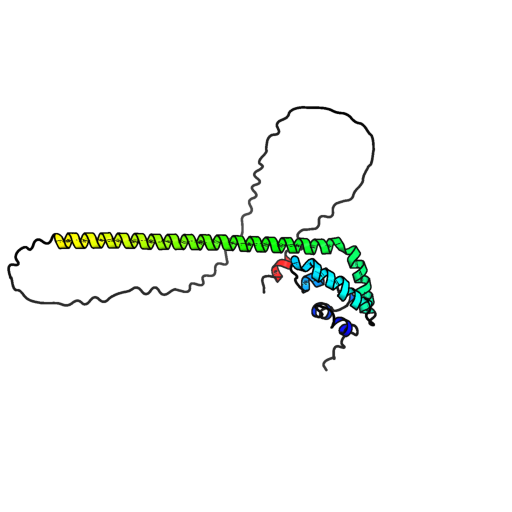O O . ASP A 1 179 ? 22.357 -28.698 -23.577 1.00 47.09 179 ASP A O 1
ATOM 1439 N N . SER A 1 180 ? 23.050 -26.567 -23.609 1.00 45.69 180 SER A N 1
ATOM 1440 C CA . SER A 1 180 ? 24.028 -26.693 -22.534 1.00 45.69 180 SER A CA 1
ATOM 1441 C C . SER A 1 180 ? 23.489 -25.963 -21.313 1.00 45.69 180 SER A C 1
ATOM 1443 O O . SER A 1 180 ? 23.800 -24.802 -21.055 1.00 45.69 180 SER A O 1
ATOM 1445 N N . THR A 1 181 ? 22.683 -26.670 -20.527 1.00 53.69 181 THR A N 1
ATOM 1446 C CA . THR A 1 181 ? 22.466 -26.350 -19.118 1.00 53.69 181 THR A CA 1
ATOM 1447 C C . THR A 1 181 ? 23.765 -26.630 -18.360 1.00 53.69 181 THR A C 1
ATOM 1449 O O . THR A 1 181 ? 23.950 -27.714 -17.809 1.00 53.69 181 THR A O 1
ATOM 1452 N N . SER A 1 182 ? 24.698 -25.675 -18.349 1.00 42.00 182 SER A N 1
ATOM 1453 C CA . SER A 1 182 ? 25.856 -25.720 -17.454 1.00 42.00 182 SER A CA 1
ATOM 1454 C C . SER A 1 182 ? 25.596 -24.852 -16.228 1.00 42.00 182 SER A C 1
ATOM 1456 O O . SER A 1 182 ? 25.695 -23.625 -16.263 1.00 42.00 182 SER A O 1
ATOM 1458 N N . SER A 1 183 ? 25.248 -25.558 -15.157 1.00 47.50 183 SER A N 1
ATOM 1459 C CA . SER A 1 183 ? 25.394 -25.193 -13.752 1.00 47.50 183 SER A CA 1
ATOM 1460 C C . SER A 1 183 ? 26.588 -24.263 -13.507 1.00 47.50 183 SER A C 1
ATOM 1462 O O . SER A 1 183 ? 27.737 -24.665 -13.675 1.00 47.50 183 SER A O 1
ATOM 1464 N N . LEU A 1 184 ? 26.301 -23.029 -13.096 1.00 46.00 184 LEU A N 1
ATOM 1465 C CA . LEU A 1 184 ? 27.280 -22.017 -12.693 1.00 46.00 184 LEU A CA 1
ATOM 1466 C C . LEU A 1 184 ? 26.966 -21.590 -11.253 1.00 46.00 184 LEU A C 1
ATOM 1468 O O . LEU A 1 184 ? 26.642 -20.445 -10.956 1.00 46.00 184 LEU A O 1
ATOM 1472 N N . THR A 1 185 ? 27.005 -22.573 -10.359 1.00 49.94 185 THR A N 1
ATOM 1473 C CA . THR A 1 185 ? 27.171 -22.367 -8.921 1.00 49.94 185 THR A CA 1
ATOM 1474 C C . THR A 1 185 ? 28.485 -23.019 -8.553 1.00 49.94 185 THR A C 1
ATOM 1476 O O . THR A 1 185 ? 28.548 -24.237 -8.439 1.00 49.94 185 THR A O 1
ATOM 1479 N N . ASP A 1 186 ? 29.538 -22.217 -8.529 1.00 46.66 186 ASP A N 1
ATOM 1480 C CA . ASP A 1 186 ? 30.604 -22.252 -7.531 1.00 46.66 186 ASP A CA 1
ATOM 1481 C C . ASP A 1 186 ? 31.731 -21.333 -8.002 1.00 46.66 186 ASP A C 1
ATOM 1483 O O . ASP A 1 186 ? 31.984 -21.199 -9.198 1.00 46.66 186 ASP A O 1
ATOM 1487 N N . ILE A 1 187 ? 32.430 -20.750 -7.025 1.00 46.66 187 ILE A N 1
ATOM 1488 C CA . ILE A 1 187 ? 33.617 -19.890 -7.149 1.00 46.66 187 ILE A CA 1
ATOM 1489 C C . ILE A 1 187 ? 33.280 -18.389 -7.260 1.00 46.66 187 ILE A C 1
ATOM 1491 O O . ILE A 1 187 ? 33.251 -17.802 -8.336 1.00 46.66 187 ILE A O 1
ATOM 1495 N N . LEU A 1 188 ? 33.066 -17.738 -6.110 1.00 48.22 188 LEU A N 1
ATOM 1496 C CA . LEU A 1 188 ? 34.075 -16.847 -5.505 1.00 48.22 188 LEU A CA 1
ATOM 1497 C C . LEU A 1 188 ? 33.546 -16.258 -4.192 1.00 48.22 188 LEU A C 1
ATOM 1499 O O . LEU A 1 188 ? 32.907 -15.209 -4.146 1.00 48.22 188 LEU A O 1
ATOM 1503 N N . ASP A 1 189 ? 33.871 -16.972 -3.121 1.00 41.53 189 ASP A N 1
ATOM 1504 C CA . ASP A 1 189 ? 34.083 -16.397 -1.803 1.00 41.53 189 ASP A CA 1
ATOM 1505 C C . ASP A 1 189 ? 35.505 -15.797 -1.760 1.00 41.53 189 ASP A C 1
ATOM 1507 O O . ASP A 1 189 ? 36.402 -16.288 -2.447 1.00 41.53 189 ASP A O 1
ATOM 1511 N N . SER A 1 190 ? 35.720 -14.794 -0.906 1.00 40.75 190 SER A N 1
ATOM 1512 C CA . SER A 1 190 ? 36.995 -14.091 -0.634 1.00 40.75 190 SER A CA 1
ATOM 1513 C C . SER A 1 190 ? 37.474 -13.043 -1.652 1.00 40.75 190 SER A C 1
ATOM 1515 O O . SER A 1 190 ? 38.176 -13.351 -2.603 1.00 40.75 190 SER A O 1
ATOM 1517 N N . THR A 1 191 ? 37.247 -11.761 -1.340 1.00 46.91 191 THR A N 1
ATOM 1518 C CA . THR A 1 191 ? 38.307 -10.915 -0.748 1.00 46.91 191 THR A CA 1
ATOM 1519 C C . THR A 1 191 ? 37.730 -9.595 -0.235 1.00 46.91 191 THR A C 1
ATOM 1521 O O . THR A 1 191 ? 37.339 -8.715 -0.998 1.00 46.91 191 THR A O 1
ATOM 1524 N N . LEU A 1 192 ? 37.746 -9.460 1.090 1.00 47.31 192 LEU A N 1
ATOM 1525 C CA . LEU A 1 192 ? 37.825 -8.193 1.805 1.00 47.31 192 LEU A CA 1
ATOM 1526 C C . LEU A 1 192 ? 39.100 -7.448 1.388 1.00 47.31 192 LEU A C 1
ATOM 1528 O O . LEU A 1 192 ? 40.192 -7.930 1.671 1.00 47.31 192 LEU A O 1
ATOM 1532 N N . THR A 1 193 ? 38.973 -6.246 0.833 1.00 46.59 193 THR A N 1
ATOM 1533 C CA . THR A 1 193 ? 39.964 -5.179 1.034 1.00 46.59 193 THR A CA 1
ATOM 1534 C C . THR A 1 193 ? 39.275 -3.819 1.053 1.00 46.59 193 THR A C 1
ATOM 1536 O O . THR A 1 193 ? 38.779 -3.289 0.064 1.00 46.59 193 THR A O 1
ATOM 1539 N N . THR A 1 194 ? 39.250 -3.257 2.254 1.00 50.84 194 THR A N 1
ATOM 1540 C CA . THR A 1 194 ? 39.010 -1.853 2.563 1.00 50.84 194 THR A CA 1
ATOM 1541 C C . THR A 1 194 ? 40.005 -0.962 1.824 1.00 50.84 194 THR A C 1
ATOM 1543 O O . THR A 1 194 ? 41.204 -1.079 2.061 1.00 50.84 194 THR A O 1
ATOM 1546 N N . ASN A 1 195 ? 39.524 -0.018 1.017 1.00 45.22 195 ASN A N 1
ATOM 1547 C CA . ASN A 1 195 ? 40.303 1.157 0.632 1.00 45.22 195 ASN A CA 1
ATOM 1548 C C . ASN A 1 195 ? 39.476 2.417 0.892 1.00 45.22 195 ASN A C 1
ATOM 1550 O O . ASN A 1 195 ? 38.676 2.865 0.074 1.00 45.22 195 ASN A O 1
ATOM 1554 N N . ALA A 1 196 ? 39.682 2.969 2.086 1.00 45.00 196 ALA A N 1
ATOM 1555 C CA . ALA A 1 196 ? 39.288 4.317 2.445 1.00 45.00 196 ALA A CA 1
ATOM 1556 C C . ALA A 1 196 ? 40.283 5.292 1.800 1.00 45.00 196 ALA A C 1
ATOM 1558 O O . ALA A 1 196 ? 41.371 5.519 2.327 1.00 45.00 196 ALA A O 1
ATOM 1559 N N . MET A 1 197 ? 39.924 5.866 0.652 1.00 45.53 197 MET A N 1
ATOM 1560 C CA . MET A 1 197 ? 40.619 7.044 0.137 1.00 45.53 197 MET A CA 1
ATOM 1561 C C . MET A 1 197 ? 40.016 8.296 0.769 1.00 45.53 197 MET A C 1
ATOM 1563 O O . MET A 1 197 ? 38.941 8.773 0.415 1.00 45.53 197 MET A O 1
ATOM 1567 N N . SER A 1 198 ? 40.750 8.770 1.768 1.00 44.62 198 SER A N 1
ATOM 1568 C CA . SER A 1 198 ? 40.580 10.030 2.470 1.00 44.62 198 SER A CA 1
ATOM 1569 C C . SER A 1 198 ? 40.981 11.180 1.541 1.00 44.62 198 SER A C 1
ATOM 1571 O O . SER A 1 198 ? 42.169 11.390 1.302 1.00 44.62 198 SER A O 1
ATOM 1573 N N . ASN A 1 199 ? 40.009 11.922 1.004 1.00 45.84 199 ASN A N 1
ATOM 1574 C CA . ASN A 1 199 ? 40.277 13.185 0.316 1.00 45.84 199 ASN A CA 1
ATOM 1575 C C . ASN A 1 199 ? 40.092 14.344 1.294 1.00 45.84 199 ASN A C 1
ATOM 1577 O O . ASN A 1 199 ? 38.987 14.800 1.582 1.00 45.84 199 ASN A O 1
ATOM 1581 N N . SER A 1 200 ? 41.239 14.775 1.810 1.00 40.38 200 SER A N 1
ATOM 1582 C CA . SER A 1 200 ? 41.451 15.964 2.621 1.00 40.38 200 SER A CA 1
ATOM 1583 C C . SER A 1 200 ? 41.337 17.208 1.731 1.00 40.38 200 SER A C 1
ATOM 1585 O O . SER A 1 200 ? 42.125 17.374 0.801 1.00 40.38 200 SER A O 1
ATOM 1587 N N . ILE A 1 201 ? 40.352 18.070 1.990 1.00 50.31 201 ILE A N 1
ATOM 1588 C CA . ILE A 1 201 ? 40.243 19.398 1.367 1.00 50.31 201 ILE A CA 1
ATOM 1589 C C . ILE A 1 201 ? 40.863 20.418 2.333 1.00 50.31 201 ILE A C 1
ATOM 1591 O O . ILE A 1 201 ? 40.460 20.454 3.500 1.00 50.31 201 ILE A O 1
ATOM 1595 N N . PRO A 1 202 ? 41.829 21.246 1.895 1.00 59.28 202 PRO A N 1
ATOM 1596 C CA . PRO A 1 202 ? 42.463 22.223 2.761 1.00 59.28 202 PRO A CA 1
ATOM 1597 C C . PRO A 1 202 ? 41.559 23.431 3.017 1.00 59.28 202 PRO A C 1
ATOM 1599 O O . PRO A 1 202 ? 40.975 24.032 2.116 1.00 59.28 202 PRO A O 1
ATOM 1602 N N . ASN A 1 203 ? 41.510 23.780 4.297 1.00 41.53 203 ASN A N 1
ATOM 1603 C CA . ASN A 1 203 ? 40.956 24.995 4.865 1.00 41.53 203 ASN A CA 1
ATOM 1604 C C . ASN A 1 203 ? 41.814 26.197 4.424 1.00 41.53 203 ASN A C 1
ATOM 1606 O O . ASN A 1 203 ? 43.020 26.198 4.673 1.00 41.53 203 ASN A O 1
ATOM 1610 N N . MET A 1 204 ? 41.208 27.234 3.838 1.00 50.38 204 MET A N 1
ATOM 1611 C CA . MET A 1 204 ? 41.813 28.566 3.774 1.00 50.38 204 MET A CA 1
ATOM 1612 C C . MET A 1 204 ? 41.029 29.542 4.650 1.00 50.38 204 MET A C 1
ATOM 1614 O O . MET A 1 204 ? 39.841 29.795 4.470 1.00 50.38 204 MET A O 1
ATOM 1618 N N . VAL A 1 205 ? 41.770 30.042 5.630 1.00 49.97 205 VAL A N 1
ATOM 1619 C CA . VAL A 1 205 ? 41.515 31.169 6.523 1.00 49.97 205 VAL A CA 1
ATOM 1620 C C . VAL A 1 205 ? 41.387 32.451 5.682 1.00 49.97 205 VAL A C 1
ATOM 1622 O O . VAL A 1 205 ? 42.166 32.627 4.753 1.00 49.97 205 VAL A O 1
ATOM 1625 N N . GLU A 1 206 ? 40.438 33.351 5.977 1.00 42.94 206 GLU A N 1
ATOM 1626 C CA . GLU A 1 206 ? 40.732 34.573 6.751 1.00 42.94 206 GLU A CA 1
ATOM 1627 C C . GLU A 1 206 ? 39.558 35.582 6.856 1.00 42.94 206 GLU A C 1
ATOM 1629 O O . GLU A 1 206 ? 38.975 36.029 5.877 1.00 42.94 206 GLU A O 1
ATOM 1634 N N . SER A 1 207 ? 39.325 35.985 8.111 1.00 44.78 207 SER A N 1
ATOM 1635 C CA . SER A 1 207 ? 38.964 37.315 8.629 1.00 44.78 207 SER A CA 1
ATOM 1636 C C . SER A 1 207 ? 37.571 37.961 8.494 1.00 44.78 207 SER A C 1
ATOM 1638 O O . SER A 1 207 ? 37.225 38.610 7.517 1.00 44.78 207 SER A O 1
ATOM 1640 N N . ARG A 1 208 ? 36.944 37.994 9.685 1.00 42.47 208 ARG A N 1
ATOM 1641 C CA . ARG A 1 208 ? 36.472 39.170 10.456 1.00 42.47 208 ARG A CA 1
ATOM 1642 C C . ARG A 1 208 ? 35.305 39.995 9.900 1.00 42.47 208 ARG A C 1
ATOM 1644 O O . ARG A 1 208 ? 35.460 40.791 8.986 1.00 42.47 208 ARG A O 1
ATOM 1651 N N . SER A 1 209 ? 34.231 40.031 10.691 1.00 46.31 209 SER A N 1
ATOM 1652 C CA . SER A 1 209 ? 33.839 41.252 11.418 1.00 46.31 209 SER A CA 1
ATOM 1653 C C . SER A 1 209 ? 32.941 40.926 12.612 1.00 46.31 209 SER A C 1
ATOM 1655 O O . SER A 1 209 ? 32.064 40.071 12.545 1.00 46.31 209 SER A O 1
ATOM 1657 N N . ALA A 1 210 ? 33.235 41.590 13.726 1.00 44.47 210 ALA A N 1
ATOM 1658 C CA . ALA A 1 210 ? 32.576 41.455 15.011 1.00 44.47 210 ALA A CA 1
ATOM 1659 C C . ALA A 1 210 ? 31.208 42.155 15.036 1.00 44.47 210 ALA A C 1
ATOM 1661 O O . ALA A 1 210 ? 31.049 43.214 14.436 1.00 44.47 210 ALA A O 1
ATOM 1662 N N . SER A 1 211 ? 30.271 41.640 15.832 1.00 47.72 211 SER A N 1
ATOM 1663 C CA . SER A 1 211 ? 29.335 42.484 16.577 1.00 47.72 211 SER A CA 1
ATOM 1664 C C . SER A 1 211 ? 28.789 41.719 17.779 1.00 47.72 211 SER A C 1
ATOM 1666 O O . SER A 1 211 ? 28.490 40.528 17.711 1.00 47.72 211 SER A O 1
ATOM 1668 N N . ASN A 1 212 ? 28.747 42.428 18.897 1.00 48.50 212 ASN A N 1
ATOM 1669 C CA . ASN A 1 212 ? 28.478 41.952 20.242 1.00 48.50 212 ASN A CA 1
ATOM 1670 C C . ASN A 1 212 ? 27.004 41.566 20.425 1.00 48.50 212 ASN A C 1
ATOM 1672 O O . ASN A 1 212 ? 26.135 42.201 19.836 1.00 48.50 212 ASN A O 1
ATOM 1676 N N . ASN A 1 213 ? 26.717 40.612 21.318 1.00 48.31 213 ASN A N 1
ATOM 1677 C CA . ASN A 1 213 ? 25.844 40.867 22.471 1.00 48.31 213 ASN A CA 1
ATOM 1678 C C . ASN A 1 213 ? 25.782 39.684 23.448 1.00 48.31 213 ASN A C 1
ATOM 1680 O O . ASN A 1 213 ? 25.834 38.512 23.086 1.00 48.31 213 ASN A O 1
ATOM 1684 N N . ALA A 1 214 ? 25.711 40.068 24.717 1.00 43.09 214 ALA A N 1
ATOM 1685 C CA . ALA A 1 214 ? 25.735 39.258 25.918 1.00 43.09 214 ALA A CA 1
ATOM 1686 C C . ALA A 1 214 ? 24.490 38.373 26.096 1.00 43.09 214 ALA A C 1
ATOM 1688 O O . ALA A 1 214 ? 23.395 38.762 25.706 1.00 43.09 214 ALA A O 1
ATOM 1689 N N . ALA A 1 215 ? 24.639 37.245 26.797 1.00 42.84 215 ALA A N 1
ATOM 1690 C CA . ALA A 1 215 ? 23.988 37.013 28.093 1.00 42.84 215 ALA A CA 1
ATOM 1691 C C . ALA A 1 215 ? 24.158 35.556 28.553 1.00 42.84 215 ALA A C 1
ATOM 1693 O O . ALA A 1 215 ? 23.958 34.588 27.826 1.00 42.84 215 ALA A O 1
ATOM 1694 N N . THR A 1 216 ? 24.514 35.442 29.823 1.00 50.81 216 THR A N 1
ATOM 1695 C CA . THR A 1 216 ? 24.631 34.252 30.663 1.00 50.81 216 THR A CA 1
ATOM 1696 C C . THR A 1 216 ? 23.383 33.367 30.680 1.00 50.81 216 THR A C 1
ATOM 1698 O O . THR A 1 216 ? 22.301 33.851 30.998 1.00 50.81 216 THR A O 1
ATOM 1701 N N . SER A 1 217 ? 23.541 32.046 30.522 1.00 47.94 217 SER A N 1
ATOM 1702 C CA . SER A 1 217 ? 22.693 31.087 31.247 1.00 47.94 217 SER A CA 1
ATOM 1703 C C . SER A 1 217 ? 23.300 29.683 31.303 1.00 47.94 217 SER A C 1
ATOM 1705 O O . SER A 1 217 ? 23.3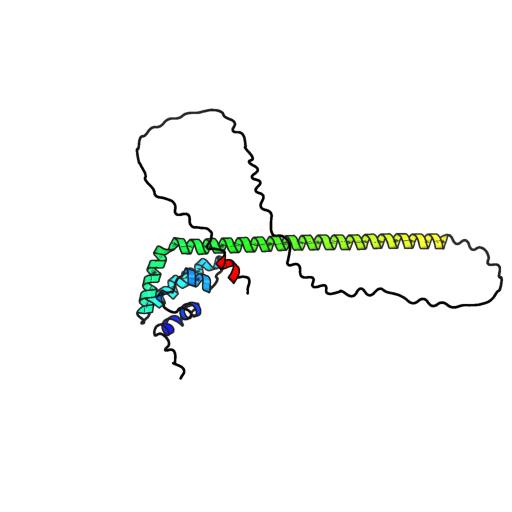26 28.930 30.331 1.00 47.94 217 SER A O 1
ATOM 1707 N N . SER A 1 218 ? 23.773 29.327 32.494 1.00 50.38 218 SER A N 1
ATOM 1708 C CA . SER A 1 218 ? 24.172 27.981 32.882 1.00 50.38 218 SER A CA 1
ATOM 1709 C C . SER A 1 218 ? 22.973 27.033 32.857 1.00 50.38 218 SER A C 1
ATOM 1711 O O . SER A 1 218 ? 22.074 27.142 33.689 1.00 50.38 218 SER A O 1
ATOM 1713 N N . ARG A 1 219 ? 22.983 26.027 31.975 1.00 50.22 219 ARG A N 1
ATOM 1714 C CA . ARG A 1 219 ? 22.077 24.877 32.097 1.00 50.22 219 ARG A CA 1
ATOM 1715 C C . ARG A 1 219 ? 22.795 23.576 31.755 1.00 50.22 219 ARG A C 1
ATOM 1717 O O . ARG A 1 219 ? 22.846 23.148 30.608 1.00 50.22 219 ARG A O 1
ATOM 1724 N N . LYS A 1 220 ? 23.324 22.923 32.796 1.00 48.69 220 LYS A N 1
ATOM 1725 C CA . LYS A 1 220 ? 23.725 21.509 32.769 1.00 48.69 220 LYS A CA 1
ATOM 1726 C C . LYS A 1 220 ? 22.512 20.671 32.347 1.00 48.69 220 LYS A C 1
ATOM 1728 O O . LYS A 1 220 ? 21.583 20.497 33.133 1.00 48.69 220 LYS A O 1
ATOM 1733 N N . ARG A 1 221 ? 22.516 20.149 31.119 1.00 44.91 221 ARG A N 1
ATOM 1734 C CA . ARG A 1 221 ? 21.627 19.060 30.695 1.00 44.91 221 ARG A CA 1
ATOM 1735 C C . ARG A 1 221 ? 22.417 17.758 30.690 1.00 44.91 221 ARG A C 1
ATOM 1737 O O . ARG A 1 221 ? 23.363 17.588 29.934 1.00 44.91 221 ARG A O 1
ATOM 1744 N N . LYS A 1 222 ? 21.998 16.860 31.574 1.00 58.44 222 LYS A N 1
ATOM 1745 C CA . LYS A 1 222 ? 22.348 15.443 31.606 1.00 58.44 222 LYS A CA 1
ATOM 1746 C C . LYS A 1 222 ? 21.278 14.744 30.754 1.00 58.44 222 LYS A C 1
ATOM 1748 O O . LYS A 1 222 ? 20.112 14.790 31.124 1.00 58.44 222 LYS A O 1
ATOM 1753 N N . MET A 1 223 ? 21.652 14.192 29.603 1.00 46.03 223 MET A N 1
ATOM 1754 C CA . MET A 1 223 ? 20.820 13.325 28.750 1.00 46.03 223 MET A CA 1
ATOM 1755 C C . MET A 1 223 ? 21.764 12.218 28.265 1.00 46.03 223 MET A C 1
ATOM 1757 O O . MET A 1 223 ? 22.758 12.508 27.612 1.00 46.03 223 MET A O 1
ATOM 1761 N N . SER A 1 224 ? 21.739 11.057 28.917 1.00 41.38 224 SER A N 1
ATOM 1762 C CA . SER A 1 224 ? 20.975 9.858 28.533 1.00 41.38 224 SER A CA 1
ATOM 1763 C C . SER A 1 224 ? 21.487 9.225 27.240 1.00 41.38 224 SER A C 1
ATOM 1765 O O . SER A 1 224 ? 21.378 9.784 26.156 1.00 41.38 224 SER A O 1
ATOM 1767 N N . LYS A 1 225 ? 22.086 8.044 27.427 1.00 44.34 225 LYS A N 1
ATOM 1768 C CA . LYS A 1 225 ? 22.676 7.166 26.418 1.00 44.34 225 LYS A CA 1
ATOM 1769 C C . LYS A 1 225 ? 21.670 6.857 25.306 1.00 44.34 225 LYS A C 1
ATOM 1771 O O . LYS A 1 225 ? 20.570 6.387 25.581 1.00 44.34 225 LYS A O 1
ATOM 1776 N N . SER A 1 226 ? 22.105 7.101 24.074 1.00 38.44 226 SER A N 1
ATOM 1777 C CA . SER A 1 226 ? 21.491 6.625 22.837 1.00 38.44 226 SER A CA 1
ATOM 1778 C C . SER A 1 226 ? 21.472 5.093 22.830 1.00 38.44 226 SER A C 1
ATOM 1780 O O . SER A 1 226 ? 22.523 4.468 22.986 1.00 38.44 226 SER A O 1
ATOM 1782 N N . SER A 1 227 ? 20.289 4.487 22.699 1.00 46.81 227 SER A N 1
ATOM 1783 C CA . SER A 1 227 ? 20.167 3.063 22.395 1.00 46.81 227 SER A CA 1
ATOM 1784 C C . SER A 1 227 ? 20.399 2.879 20.900 1.00 46.81 227 SER A C 1
ATOM 1786 O O . SER A 1 2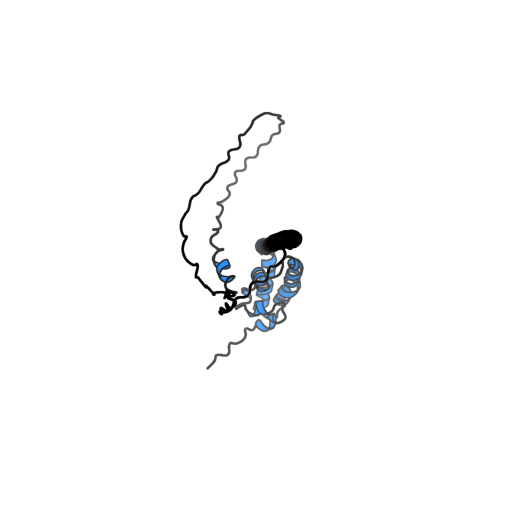27 ? 19.577 3.291 20.081 1.00 46.81 227 SER A O 1
ATOM 1788 N N . VAL A 1 228 ? 21.528 2.267 20.563 1.00 48.06 228 VAL A N 1
ATOM 1789 C CA . VAL A 1 228 ? 21.814 1.734 19.233 1.00 48.06 228 VAL A CA 1
ATOM 1790 C C . VAL A 1 228 ? 20.757 0.670 18.937 1.00 48.06 228 VAL A C 1
ATOM 1792 O O . VAL A 1 228 ? 20.722 -0.372 19.588 1.00 48.06 228 VAL A O 1
ATOM 1795 N N . ILE A 1 229 ? 19.850 0.966 18.009 1.00 48.38 229 ILE A N 1
ATOM 1796 C CA . ILE A 1 229 ? 18.974 -0.038 17.409 1.00 48.38 229 ILE A CA 1
ATOM 1797 C C . ILE A 1 229 ? 19.866 -0.795 16.424 1.00 48.38 229 ILE A C 1
ATOM 1799 O O . ILE A 1 229 ? 20.344 -0.210 15.457 1.00 48.38 229 ILE A O 1
ATOM 1803 N N . SER A 1 230 ? 20.167 -2.052 16.752 1.00 49.69 230 SER A N 1
ATOM 1804 C CA . SER A 1 230 ? 20.945 -2.969 15.914 1.00 49.69 230 SER A CA 1
ATOM 1805 C C . SER A 1 230 ? 20.234 -3.164 14.569 1.00 49.69 230 SER A C 1
ATOM 1807 O O . SER A 1 230 ? 19.024 -3.396 14.514 1.00 49.69 230 SER A O 1
ATOM 1809 N N . GLU A 1 231 ? 21.000 -3.027 13.486 1.00 52.00 231 GLU A N 1
ATOM 1810 C CA . GLU A 1 231 ? 20.571 -3.173 12.089 1.00 52.00 231 GLU A CA 1
ATOM 1811 C C . GLU A 1 231 ? 20.301 -4.640 11.689 1.00 52.00 231 GLU A C 1
ATOM 1813 O O . GLU A 1 231 ? 19.881 -4.909 10.565 1.00 52.00 231 GLU A O 1
ATOM 1818 N N . ASP A 1 232 ? 20.435 -5.594 12.615 1.00 48.97 232 ASP A N 1
ATOM 1819 C CA . ASP A 1 232 ? 20.436 -7.031 12.311 1.00 48.97 232 ASP A CA 1
ATOM 1820 C C . ASP A 1 232 ? 19.035 -7.667 12.202 1.00 48.97 232 ASP A C 1
ATOM 1822 O O . ASP A 1 232 ? 18.909 -8.877 12.040 1.00 48.97 232 ASP A O 1
ATOM 1826 N N . CYS A 1 233 ? 17.952 -6.883 12.256 1.00 49.84 233 CYS A N 1
ATOM 1827 C CA . CYS A 1 233 ? 16.583 -7.425 12.238 1.00 49.84 233 CYS A CA 1
ATOM 1828 C C . CYS A 1 233 ? 15.950 -7.521 10.830 1.00 49.84 233 CYS A C 1
ATOM 1830 O O . CYS A 1 233 ? 14.835 -8.017 10.683 1.00 49.84 233 CYS A O 1
ATOM 1832 N N . TRP A 1 234 ? 16.637 -7.067 9.774 1.00 53.84 234 TRP A N 1
ATOM 1833 C CA . TRP A 1 234 ? 16.054 -6.983 8.424 1.00 53.84 234 TRP A CA 1
ATOM 1834 C C . TRP A 1 234 ? 16.366 -8.162 7.495 1.00 53.84 234 TRP A C 1
ATOM 1836 O O . TRP A 1 234 ? 15.753 -8.267 6.431 1.00 53.84 234 TRP A O 1
ATOM 1846 N N . HIS A 1 235 ? 17.269 -9.073 7.866 1.00 51.59 235 HIS A N 1
ATOM 1847 C CA . HIS A 1 235 ? 17.597 -10.218 7.006 1.00 51.59 235 HIS A CA 1
ATOM 1848 C C . HIS A 1 235 ? 16.504 -11.297 6.959 1.00 51.59 235 HIS A C 1
ATOM 1850 O O . HIS A 1 235 ? 16.302 -11.896 5.901 1.00 51.59 235 HIS A O 1
ATOM 1856 N N . ASP A 1 236 ? 15.691 -11.453 8.006 1.00 47.97 236 ASP A N 1
ATOM 1857 C CA . ASP A 1 236 ? 14.628 -12.471 8.015 1.00 47.97 236 ASP A CA 1
ATOM 1858 C C . ASP A 1 236 ? 13.394 -12.093 7.173 1.00 47.97 236 ASP A C 1
ATOM 1860 O O . ASP A 1 236 ? 12.680 -12.966 6.672 1.00 47.97 236 ASP A O 1
ATOM 1864 N N . LEU A 1 237 ? 13.163 -10.798 6.924 1.00 53.25 237 LEU A N 1
ATOM 1865 C CA . LEU A 1 237 ? 12.072 -10.337 6.053 1.00 53.25 237 LEU A CA 1
ATOM 1866 C C . LEU A 1 237 ? 12.386 -10.507 4.557 1.00 53.25 237 LEU A C 1
ATOM 1868 O O . LEU A 1 237 ? 11.465 -10.634 3.751 1.00 53.25 237 LEU A O 1
ATOM 1872 N N . TYR A 1 238 ? 13.666 -10.563 4.176 1.00 51.22 238 TYR A N 1
ATOM 1873 C CA . TYR A 1 238 ? 14.073 -10.659 2.770 1.00 51.22 238 TYR A CA 1
ATOM 1874 C C . TYR A 1 238 ? 13.989 -12.095 2.220 1.00 51.22 238 TYR A C 1
ATOM 1876 O O . TYR A 1 238 ? 13.653 -12.295 1.054 1.00 51.22 238 TYR A O 1
ATOM 1884 N N . VAL A 1 239 ? 14.208 -13.113 3.061 1.00 51.78 239 VAL A N 1
ATOM 1885 C CA . VAL A 1 239 ? 14.185 -14.533 2.645 1.00 51.78 239 VAL A CA 1
ATOM 1886 C C . VAL A 1 239 ? 12.761 -15.059 2.397 1.00 51.78 239 VAL A C 1
ATOM 1888 O O . VAL A 1 239 ? 12.576 -16.047 1.687 1.00 51.78 239 VAL A O 1
ATOM 1891 N N . SER A 1 240 ? 11.730 -14.384 2.915 1.00 49.44 240 SER A N 1
ATOM 1892 C CA . SER A 1 240 ? 10.331 -14.800 2.716 1.00 49.44 240 SER A CA 1
ATOM 1893 C C . SER A 1 240 ? 9.687 -14.253 1.434 1.00 49.44 240 SER A C 1
ATOM 1895 O O . SER A 1 240 ? 8.666 -14.781 1.003 1.00 49.44 240 SER A O 1
ATOM 1897 N N . LEU A 1 241 ? 10.267 -13.227 0.801 1.00 49.22 241 LEU A N 1
ATOM 1898 C CA . LEU A 1 241 ? 9.721 -12.612 -0.421 1.00 49.22 241 LEU A CA 1
ATOM 1899 C C . LEU A 1 241 ? 10.286 -13.201 -1.722 1.00 49.22 241 LEU A C 1
ATOM 1901 O O . LEU A 1 241 ? 9.735 -12.943 -2.783 1.00 49.22 241 LEU A O 1
ATOM 1905 N N . SER A 1 242 ? 11.345 -14.009 -1.655 1.00 46.75 242 SER A N 1
ATOM 1906 C CA . SER A 1 242 ? 11.999 -14.633 -2.817 1.00 46.75 242 SER A CA 1
ATOM 1907 C C . SER A 1 242 ? 11.513 -16.057 -3.129 1.00 46.75 242 SER A C 1
ATOM 1909 O O . SER A 1 242 ? 12.076 -16.720 -3.996 1.00 46.75 242 SER A O 1
ATOM 1911 N N . LYS A 1 243 ? 10.473 -16.540 -2.432 1.00 48.50 243 LYS A N 1
ATOM 1912 C CA . LYS A 1 243 ? 9.863 -17.872 -2.629 1.00 48.50 243 LYS A CA 1
ATOM 1913 C C . LYS A 1 243 ? 8.406 -17.830 -3.126 1.00 48.50 243 LYS A C 1
ATOM 1915 O O . LYS A 1 243 ? 7.714 -18.842 -3.038 1.00 48.50 243 LYS A O 1
ATOM 1920 N N . LEU A 1 244 ? 7.950 -16.681 -3.626 1.00 47.28 244 LEU A N 1
ATOM 1921 C CA . LEU A 1 244 ? 6.673 -16.489 -4.330 1.00 47.28 244 LEU A CA 1
ATOM 1922 C C . LEU A 1 244 ? 6.956 -16.039 -5.762 1.00 47.28 244 LEU A C 1
ATOM 1924 O O . LEU A 1 244 ? 6.183 -16.455 -6.649 1.00 47.28 244 LEU A O 1
#

pLDDT: mean 75.03, std 23.07, range [38.44, 97.94]

Secondary structure (DSSP, 8-state):
-----PPPTTHHHHTTSTTHHHHHH-SSGGG--HHHHHHHH---GGGHHHHHHHIIIIIHHHHHT-SSHHHHHHHHHHHHHHHHTHHHHHHHHHHHHHHHHHHHHHHHHHHHHHHHHHHHHHHHHHHHHHHHHHHHHHHHHHHHHHHHT--------------------------------------------------PPPP---------------------------GGGSHHHHTTTTT-

Sequence (244 aa):
MTKQKKTPQWYPGTLNLPNAQYFLSAKDPRDFDYVAYLTFIKPSSRQLRDVTSEWLKTVIPTLKNSPCQELREAGNRLTTEWTSKKASRDAFWENLAKAEEREQEKLDRMKRLKSAGEQRLRAAEDYLVEETKQDFELETKLYKAASSSTQVLPVSQHESSASSSSSSSLNVPSVTPSDSTSSLTDILDSTLTTNAMSNSIPNMVESRSASNNAATSSRKRKMSKSSVISEDCWHDLYVSLSKL

Organism: NCBI:txid101097

Foldseek 3Di:
DDDDDPDDPCLVLLPPAVVSVQVSPDPALLPDDLLSVCVVVVDALVCVVVSVCSCVVPVLVSQCPDPDPRSVVSSVVRVVCVVVVVVVVVVSSVVRNVVVVVVVVVVVVVVVVVVVVVVVVVVVVVVVVVVVVVVVVVVVVVVVVVVVPDDDDDDDDDDDDDDDDDDDDDDDDDDDDDPDPDDDPDDDDDDDDDDDDDDDDDDDDDDDDDDDDDDDDDDDDDDDDDDPPDPPPCPVVVVVVVPD

Radius of gyration: 39.97 Å; chains: 1; bounding box: 65×81×117 Å